Protein AF-A0A3D4T9L1-F1 (afdb_monomer)

Sequence (223 aa):
MNFTEINDNGTVEGFCLVKNLEVKKTAKGIPYLDLVLTDSSGEIGAKLWDYKEEIYGFIKQNSLLKVRGSISIFNDAPQMRVDRVRLANDSDGVRIEDYVPSAEYSGEAMYSAIVDVVNDFENAQLKTLVMTVLEQNKTAMLYWPAAFKLHHAIRGGLLYHTLSILRMAQSVAEIYPSVEKDLLFSGVILHDIAKIGEFEVSETGIASGYTVEGTLIGHLVKG

Nearest PDB structures (foldseek):
  3f2b-assembly1_A  TM=7.331E-01  e=3.692E-05  Geobacillus kaustophilus
  2k5v-assembly1_A  TM=7.409E-01  e=7.011E-05  Methanococcus maripaludis
  2pqa-assembly1_A  TM=7.547E-01  e=7.657E-04  Homo sapiens
  8c5y-assembly1_B  TM=4.857E-01  e=2.924E-05  Pyrococcus abyssi
  4day-assembly1_B  TM=6.499E-01  e=2.928E-03  Homo sapiens

Foldseek 3Di:
DPWDQDDPVQKTKDKWFFQDWDWDADPVRQTKIFTWTDFPVGIATEIEGNDDCVPAPDRDGGFIKIFIFHWDQDPNGIYTYTPDMHGDDVVVVDDLVRGWAADPDFLVVLLVVLLVLLVPDPPPVLSVVLVVLCVVCSLCLRFAALDQPDQRLTGNSNSNQLSVVLVVLVVVCVVPVPDPNSVSNSCSNCVRSCSVQQFDADPSNHGPGGDPCNVPPNSNNVD

Radius of gyration: 21.91 Å; Cα contacts (8 Å, |Δi|>4): 414; chains: 1; bounding box: 54×35×66 Å

Mean predicted aligned error: 5.24 Å

Solvent-accessible surface area (backbone atoms only — not comparable to full-atom values): 12171 Å² total; per-residue (Å²): 98,85,54,44,73,78,50,97,83,57,33,30,36,37,69,32,30,26,73,39,73,45,86,44,61,46,100,85,63,51,37,22,38,45,34,31,36,31,39,89,70,40,72,39,43,32,39,33,69,78,52,48,60,90,77,65,50,88,80,48,63,53,38,52,28,38,42,28,29,37,72,45,77,54,92,95,35,67,32,33,44,46,76,45,70,43,73,62,54,83,91,70,74,71,62,66,64,73,69,40,68,50,44,96,63,55,32,67,59,46,50,48,58,53,50,55,59,47,69,69,40,83,52,66,68,59,34,51,52,50,52,51,55,46,65,78,40,40,83,56,45,38,29,32,36,57,33,79,82,54,83,42,49,18,19,15,13,34,42,52,50,35,53,53,51,40,54,51,49,51,56,49,41,70,76,39,75,87,52,62,56,59,61,54,49,47,49,46,65,44,58,61,52,28,44,69,63,20,44,41,64,40,97,63,13,53,55,83,46,65,27,74,59,24,71,75,63,32,28,91,77,69,47

pLDDT: mean 93.05, std 5.74, range [67.56, 98.75]

Secondary structure (DSSP, 8-state):
--PEEEETTTEEEEEEEEEEEEEEE-TTS-EEEEEEEEETTEEEEEEE-S--HHHH----TT-EEEEEEEEEEETTEEEEEEEEEEE--GGG---GGGTS-B-SS-HHHHHHHHHHHHHT-S-HHHHHHHHHHHHHHHHHHTT--S-SSSTT-SBTHHHHHHHHHHHHHHHHHHH-TTS-HHHHHHHHHHTTGGGTTTEEE-TTS-EEEE-HHHHHT-HHHH-

Structure (mmCIF, N/CA/C/O backbone):
data_AF-A0A3D4T9L1-F1
#
_entry.id   AF-A0A3D4T9L1-F1
#
loop_
_atom_site.group_PDB
_atom_site.id
_atom_site.type_symbol
_atom_site.label_atom_id
_atom_site.label_alt_id
_atom_site.label_comp_id
_atom_site.label_asym_id
_atom_site.label_entity_id
_atom_site.label_seq_id
_atom_site.pdbx_PDB_ins_code
_atom_site.Cartn_x
_atom_site.Cartn_y
_atom_site.Cartn_z
_atom_site.occupancy
_atom_site.B_iso_or_equiv
_atom_site.auth_seq_id
_atom_site.auth_comp_id
_atom_site.auth_asym_id
_atom_site.auth_atom_id
_atom_site.pdbx_PDB_model_num
ATOM 1 N N . MET A 1 1 ? -15.851 -10.810 13.423 1.00 88.00 1 MET A N 1
ATOM 2 C CA . MET A 1 1 ? -14.490 -10.373 13.784 1.00 88.00 1 MET A CA 1
ATOM 3 C C . MET A 1 1 ? -13.734 -11.553 14.353 1.00 88.00 1 MET A C 1
ATOM 5 O O . MET A 1 1 ? -14.262 -12.220 15.240 1.00 88.00 1 MET A O 1
ATOM 9 N N . ASN A 1 2 ? -12.517 -11.784 13.878 1.00 88.06 2 ASN A N 1
ATOM 10 C CA . ASN A 1 2 ? -11.593 -12.827 14.317 1.00 88.06 2 ASN A CA 1
ATOM 11 C C . ASN A 1 2 ? -10.779 -12.354 15.535 1.00 88.06 2 ASN A C 1
ATOM 13 O O . ASN A 1 2 ? -9.550 -12.365 15.524 1.00 88.06 2 ASN A O 1
ATOM 17 N N . PHE A 1 3 ? -11.463 -11.875 16.576 1.00 92.56 3 PHE A N 1
ATOM 18 C CA . PHE A 1 3 ? -10.812 -11.508 17.833 1.00 92.56 3 PHE A CA 1
ATOM 19 C C . PHE A 1 3 ? -10.722 -12.720 18.759 1.00 92.56 3 PHE A C 1
ATOM 21 O O . PHE A 1 3 ? -11.649 -13.524 18.838 1.00 92.56 3 PHE A O 1
ATOM 28 N N . THR A 1 4 ? -9.614 -12.823 19.483 1.00 93.19 4 THR A N 1
ATOM 29 C CA . THR A 1 4 ? -9.339 -13.915 20.415 1.00 93.19 4 THR A CA 1
ATOM 30 C C . THR A 1 4 ? -9.679 -13.475 21.829 1.00 93.19 4 THR A C 1
ATOM 32 O O . THR A 1 4 ? -9.275 -12.395 22.257 1.00 93.19 4 THR A O 1
ATOM 35 N N . GLU A 1 5 ? -10.397 -14.306 22.575 1.00 93.25 5 GLU A N 1
ATOM 36 C CA . GLU A 1 5 ? -10.634 -14.080 23.999 1.00 93.25 5 GLU A CA 1
ATOM 37 C C . GLU A 1 5 ? -9.330 -14.263 24.792 1.00 93.25 5 GLU A C 1
ATOM 39 O O . GLU A 1 5 ? -8.607 -15.241 24.605 1.00 93.25 5 GLU A O 1
ATOM 44 N N . ILE A 1 6 ? -8.998 -13.293 25.647 1.00 93.31 6 ILE A N 1
ATOM 45 C CA . ILE A 1 6 ? -7.720 -13.259 26.383 1.00 93.31 6 ILE A CA 1
ATOM 46 C C . ILE A 1 6 ? -7.881 -13.430 27.897 1.00 93.31 6 ILE A C 1
ATOM 48 O O . ILE A 1 6 ? -6.881 -13.477 28.616 1.00 93.31 6 ILE A O 1
ATOM 52 N N . ASN A 1 7 ? -9.115 -13.464 28.399 1.00 88.12 7 ASN A N 1
ATOM 53 C CA . ASN A 1 7 ? -9.434 -13.744 29.796 1.00 88.12 7 ASN A CA 1
ATOM 54 C C . ASN A 1 7 ? -10.893 -14.192 29.947 1.00 88.12 7 ASN A C 1
ATOM 56 O O . ASN A 1 7 ? -11.719 -13.899 29.091 1.00 88.12 7 ASN A O 1
ATOM 60 N N . ASP A 1 8 ? -11.212 -14.794 31.093 1.00 83.25 8 ASP A N 1
ATOM 61 C CA . ASP A 1 8 ? -12.551 -15.312 31.421 1.00 83.25 8 ASP A CA 1
ATOM 62 C C . ASP A 1 8 ? -13.622 -14.215 31.610 1.00 83.25 8 ASP A C 1
ATOM 64 O O . ASP A 1 8 ? -14.793 -14.509 31.847 1.00 83.25 8 ASP A O 1
ATOM 68 N N . ASN A 1 9 ? -13.238 -12.935 31.524 1.00 82.50 9 ASN A N 1
ATOM 69 C CA . ASN A 1 9 ? -14.149 -11.799 31.668 1.00 82.50 9 ASN A CA 1
ATOM 70 C C . ASN A 1 9 ? -14.750 -11.359 30.319 1.00 82.50 9 ASN A C 1
ATOM 72 O O . ASN A 1 9 ? -15.333 -10.274 30.246 1.00 82.50 9 ASN A O 1
ATOM 76 N N . GLY A 1 10 ? -14.569 -12.132 29.241 1.00 84.38 10 GLY A N 1
ATOM 77 C CA . GLY A 1 10 ? -15.064 -11.784 27.906 1.00 84.38 10 GLY A CA 1
ATOM 78 C C . GLY A 1 10 ? -14.272 -10.668 27.220 1.00 84.38 10 GLY A C 1
ATOM 79 O O . GLY A 1 10 ? -14.788 -10.012 26.310 1.00 84.38 10 GLY A O 1
ATOM 80 N N . THR A 1 11 ? -13.034 -10.400 27.661 1.00 94.25 11 THR A N 1
ATOM 81 C CA . THR A 1 11 ? -12.159 -9.450 26.957 1.00 94.25 11 THR A CA 1
ATOM 82 C C . THR A 1 11 ? -11.568 -10.131 25.735 1.00 94.25 11 THR A C 1
ATOM 84 O O . THR A 1 11 ? -10.952 -11.190 25.847 1.00 94.25 11 THR A O 1
ATOM 87 N N . VAL A 1 12 ? -11.674 -9.475 24.588 1.00 96.38 12 VAL A N 1
ATOM 88 C CA . VAL A 1 12 ? -11.115 -9.936 23.322 1.00 96.38 12 VAL A CA 1
ATOM 89 C C . VAL A 1 12 ? -9.986 -9.023 22.850 1.00 96.38 12 VAL A C 1
ATOM 91 O O . VAL A 1 12 ? -9.958 -7.826 23.152 1.00 96.38 12 VAL A O 1
ATOM 94 N N . GLU A 1 13 ? -9.047 -9.588 22.101 1.00 96.44 13 GLU A N 1
ATOM 95 C CA . GLU A 1 13 ? -7.956 -8.884 21.433 1.00 96.44 13 GLU A CA 1
ATOM 96 C C . GLU A 1 13 ? -7.807 -9.378 19.993 1.00 96.44 13 GLU A C 1
ATOM 98 O O . GLU A 1 13 ? -7.946 -10.566 19.711 1.00 96.44 13 GLU A O 1
ATOM 103 N N . GLY A 1 14 ? -7.481 -8.475 19.074 1.00 95.12 14 GLY A N 1
ATOM 104 C CA . GLY A 1 14 ? -7.118 -8.856 17.716 1.00 95.12 14 GLY A CA 1
ATOM 105 C C . GLY A 1 14 ? -6.753 -7.667 16.844 1.00 95.12 14 GLY A C 1
ATOM 106 O O . GLY A 1 14 ? -6.588 -6.543 17.331 1.00 95.12 14 GLY A O 1
ATOM 107 N N . PHE A 1 15 ? -6.607 -7.936 15.551 1.00 95.94 15 PHE A N 1
ATOM 108 C CA . PHE A 1 15 ? -6.231 -6.947 14.551 1.00 95.94 15 PHE A CA 1
ATOM 109 C C . PHE A 1 15 ? -7.394 -6.655 13.614 1.00 95.94 15 PHE A C 1
ATOM 111 O O . PHE A 1 15 ? -8.199 -7.533 13.315 1.00 95.94 15 PHE A O 1
ATOM 118 N N . CYS A 1 16 ? -7.500 -5.406 13.177 1.00 95.00 16 CYS A N 1
ATOM 119 C CA . CYS A 1 16 ? -8.569 -4.960 12.290 1.00 95.00 16 CYS A CA 1
ATOM 120 C C . CYS A 1 16 ? -8.190 -3.660 11.583 1.00 95.00 16 CYS A C 1
ATOM 122 O O . CYS A 1 16 ? -7.361 -2.889 12.071 1.00 95.00 16 CYS A O 1
ATOM 124 N N . LEU A 1 17 ? -8.831 -3.394 10.450 1.00 95.00 17 LEU A N 1
ATOM 125 C CA . LEU A 1 17 ? -8.752 -2.113 9.761 1.00 95.00 17 LEU A CA 1
ATOM 126 C C . LEU A 1 17 ? -9.843 -1.163 10.233 1.00 95.00 17 LEU A C 1
ATOM 128 O O . LEU A 1 17 ? -10.974 -1.567 10.504 1.00 95.00 17 LEU A O 1
ATOM 132 N N . VAL A 1 18 ? -9.523 0.126 10.234 1.00 94.56 18 VAL A N 1
ATOM 133 C CA . VAL A 1 18 ? -10.513 1.192 10.400 1.00 94.56 18 VAL A CA 1
ATOM 134 C C . VAL A 1 18 ? -11.228 1.430 9.074 1.00 94.56 18 VAL A C 1
ATOM 136 O O . VAL A 1 18 ? -10.690 2.084 8.183 1.00 94.56 18 VAL A O 1
ATOM 139 N N . LYS A 1 19 ? -12.463 0.949 8.941 1.00 91.75 19 LYS A N 1
ATOM 140 C CA . LYS A 1 19 ? -13.296 1.222 7.762 1.00 91.75 19 LYS A CA 1
ATOM 141 C C . LYS A 1 19 ? -13.868 2.636 7.785 1.00 91.75 19 LYS A C 1
ATOM 143 O O . LYS A 1 19 ? -13.889 3.309 6.757 1.00 91.75 19 LYS A O 1
ATOM 148 N N . ASN A 1 20 ? -14.340 3.075 8.950 1.00 92.88 20 ASN A N 1
ATOM 149 C CA . ASN A 1 20 ? -14.857 4.423 9.166 1.00 92.88 20 ASN A CA 1
ATOM 150 C C . ASN A 1 20 ? -14.458 4.932 10.555 1.00 92.88 20 ASN A C 1
ATOM 152 O O . ASN A 1 20 ? -14.332 4.138 11.491 1.00 92.88 20 ASN A O 1
ATOM 156 N N . LEU A 1 21 ? -14.279 6.245 10.676 1.00 92.94 21 LEU A N 1
ATOM 157 C CA . LEU A 1 21 ? -13.892 6.914 11.912 1.00 92.94 21 LEU A CA 1
ATOM 158 C C . LEU A 1 21 ? -14.552 8.286 11.997 1.00 92.94 21 LEU A C 1
ATOM 160 O O . LEU A 1 21 ? -14.466 9.083 11.066 1.00 92.94 21 LEU A O 1
ATOM 164 N N . GLU A 1 22 ? -15.151 8.583 13.146 1.00 93.88 22 GLU A N 1
ATOM 165 C CA . GLU A 1 22 ? -15.723 9.892 13.446 1.00 93.88 22 GLU A CA 1
ATOM 166 C C . GLU A 1 22 ? -15.446 10.274 14.907 1.00 93.88 22 GLU A C 1
ATOM 168 O O . GLU A 1 22 ? -15.693 9.495 15.830 1.00 93.88 22 GLU A O 1
ATOM 173 N N . VAL A 1 23 ? -14.948 11.492 15.139 1.00 92.44 23 VAL A N 1
ATOM 174 C CA . VAL A 1 23 ? -14.806 12.038 16.496 1.00 92.44 23 VAL A CA 1
ATOM 175 C C . VAL A 1 23 ? -16.145 12.639 16.914 1.00 92.44 23 VAL A C 1
ATOM 177 O O . VAL A 1 23 ? -16.575 13.662 16.381 1.00 92.44 23 VAL A O 1
ATOM 180 N N . LYS A 1 24 ? -16.800 12.030 17.904 1.00 94.50 24 LYS A N 1
ATOM 181 C CA . LYS A 1 24 ? -18.075 12.501 18.463 1.00 94.50 24 LYS A CA 1
ATOM 182 C C . LYS A 1 24 ? -17.895 13.012 19.881 1.00 94.50 24 LYS A C 1
ATOM 184 O O . LYS A 1 24 ? -16.882 12.766 20.525 1.00 94.50 24 LYS A O 1
ATOM 189 N N . LYS A 1 25 ? -18.897 13.730 20.387 1.00 94.62 25 LYS A N 1
ATOM 190 C CA . LYS A 1 25 ? -18.947 14.193 21.779 1.00 94.62 25 LYS A CA 1
ATOM 191 C C . LYS A 1 25 ? -20.126 13.559 22.500 1.00 94.62 25 LYS A C 1
ATOM 193 O O . LYS A 1 25 ? -21.209 13.409 21.939 1.00 94.62 25 LYS A O 1
ATOM 198 N N . THR A 1 26 ? -19.913 13.183 23.755 1.00 93.12 26 THR A N 1
ATOM 199 C CA . THR A 1 26 ? -21.000 12.805 24.667 1.00 93.12 26 THR A CA 1
ATOM 200 C C . THR A 1 26 ? -21.890 14.013 24.972 1.00 93.12 26 THR A C 1
ATOM 202 O O . THR A 1 26 ? -21.505 15.157 24.731 1.00 93.12 26 THR A O 1
ATOM 205 N N . ALA A 1 27 ? -23.041 13.786 25.610 1.00 92.44 27 ALA A N 1
ATOM 206 C CA . ALA A 1 27 ? -23.888 14.867 26.125 1.00 92.44 27 ALA A CA 1
ATOM 207 C C . ALA A 1 27 ? -23.149 15.821 27.093 1.00 92.44 27 ALA A C 1
ATOM 209 O O . ALA A 1 27 ? -23.534 16.976 27.233 1.00 92.44 27 ALA A O 1
ATOM 210 N N . LYS A 1 28 ? -22.066 15.356 27.737 1.00 92.50 28 LYS A N 1
ATOM 211 C CA . LYS A 1 28 ? -21.199 16.156 28.620 1.00 92.50 28 LYS A CA 1
ATOM 212 C C . LYS A 1 28 ? -20.050 16.856 27.878 1.00 92.50 28 LYS A C 1
ATOM 214 O O . LYS A 1 28 ? -19.165 17.415 28.515 1.00 92.50 28 LYS A O 1
ATOM 219 N N . GLY A 1 29 ? -20.018 16.787 26.547 1.00 91.94 29 GLY A N 1
ATOM 220 C CA . GLY A 1 29 ? -18.979 17.393 25.712 1.00 91.94 29 GLY A CA 1
ATOM 221 C C . GLY A 1 29 ? -17.668 16.603 25.623 1.00 91.94 29 GLY A C 1
ATOM 222 O O . GLY A 1 29 ? -16.762 17.042 24.920 1.00 91.94 29 GLY A O 1
ATOM 223 N N . ILE A 1 30 ? -17.562 15.446 26.286 1.00 92.81 30 ILE A N 1
ATOM 224 C CA . ILE A 1 30 ? -16.346 14.617 26.287 1.00 92.81 30 ILE A CA 1
ATOM 225 C C . ILE A 1 30 ? -16.205 13.904 24.932 1.00 92.81 30 ILE A C 1
ATOM 227 O O . ILE A 1 30 ? -17.161 13.221 24.541 1.00 92.81 30 ILE A O 1
ATOM 231 N N . PRO A 1 31 ? -15.067 14.040 24.223 1.00 92.81 31 PRO A N 1
ATOM 232 C CA . PRO A 1 31 ? -14.829 13.357 22.956 1.00 92.81 31 PRO A CA 1
ATOM 233 C C . PRO A 1 31 ? -14.733 11.829 23.084 1.00 92.81 31 PRO A C 1
ATOM 235 O O . PRO A 1 31 ? -14.200 11.302 24.060 1.00 92.81 31 PRO A O 1
ATOM 238 N N . TYR A 1 32 ? -15.210 11.115 22.068 1.00 93.94 32 TYR A N 1
ATOM 239 C CA . TYR A 1 32 ? -15.018 9.678 21.879 1.00 93.94 32 TYR A CA 1
ATOM 240 C C . TYR A 1 32 ? -14.863 9.371 20.383 1.00 93.94 32 TYR A C 1
ATOM 242 O O . TYR A 1 32 ? -15.408 10.098 19.548 1.00 93.94 32 TYR A O 1
ATOM 250 N N . LEU A 1 33 ? -14.138 8.304 20.039 1.00 93.62 33 LEU A N 1
ATOM 251 C CA . LEU A 1 33 ? -14.109 7.811 18.660 1.00 93.62 33 LEU A CA 1
ATOM 252 C C . LEU A 1 33 ? -15.257 6.839 18.429 1.00 93.62 33 LEU A C 1
ATOM 254 O O . LEU A 1 33 ? -15.417 5.853 19.156 1.00 93.62 33 LEU A O 1
ATOM 258 N N . ASP A 1 34 ? -16.024 7.129 17.389 1.00 95.12 34 ASP A N 1
ATOM 259 C CA . ASP A 1 34 ? -16.969 6.218 16.770 1.00 95.12 34 ASP A CA 1
ATOM 260 C C . ASP A 1 34 ? -16.292 5.545 15.577 1.00 95.12 34 ASP A C 1
ATOM 262 O O . ASP A 1 34 ? -15.862 6.221 14.642 1.00 95.12 34 ASP A O 1
ATOM 266 N N . LEU A 1 35 ? -16.146 4.227 15.636 1.00 95.75 35 LEU A N 1
ATOM 267 C CA . LEU A 1 35 ? -15.358 3.448 14.689 1.00 95.75 35 LEU A CA 1
ATOM 268 C C . LEU A 1 35 ? -16.223 2.368 14.046 1.00 95.75 35 LEU A C 1
ATOM 270 O O . LEU A 1 35 ? -17.074 1.758 14.695 1.00 95.75 35 LEU A O 1
ATOM 274 N N . VAL A 1 36 ? -15.935 2.069 12.785 1.00 96.19 36 VAL A N 1
ATOM 275 C CA . VAL A 1 36 ? -16.312 0.797 12.164 1.00 96.19 36 VAL A CA 1
ATOM 276 C C . VAL A 1 36 ? -15.021 0.054 11.877 1.00 96.19 36 VAL A C 1
ATOM 278 O O . VAL A 1 36 ? -14.186 0.535 11.109 1.00 96.19 36 VAL A O 1
ATOM 281 N N . LEU A 1 37 ? -14.849 -1.091 12.529 1.00 95.62 37 LEU A N 1
ATOM 282 C CA . LEU A 1 37 ? -13.683 -1.953 12.382 1.00 95.62 37 LEU A CA 1
ATOM 283 C C . LEU A 1 37 ? -14.025 -3.109 11.447 1.00 95.62 37 LEU A C 1
ATOM 285 O O . LEU A 1 37 ? -15.155 -3.597 11.471 1.00 95.62 37 LEU A O 1
ATOM 289 N N . THR A 1 38 ? -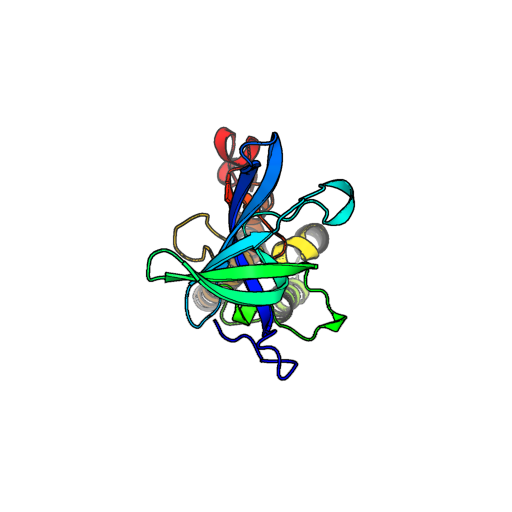13.062 -3.551 10.644 1.00 93.94 38 THR A N 1
ATOM 290 C CA . THR A 1 38 ? -13.264 -4.647 9.691 1.00 93.94 38 THR A CA 1
ATOM 291 C C . THR A 1 38 ? -12.074 -5.596 9.622 1.00 93.94 38 THR A C 1
ATOM 293 O O . THR A 1 38 ? -10.926 -5.195 9.824 1.00 93.94 38 THR A O 1
ATOM 296 N N . ASP A 1 39 ? -12.369 -6.864 9.362 1.00 90.62 39 ASP A N 1
ATOM 297 C CA . ASP A 1 39 ? -11.415 -7.910 9.006 1.00 90.62 39 ASP A CA 1
ATOM 298 C C . ASP A 1 39 ? -12.054 -8.862 7.976 1.00 90.62 39 ASP A C 1
ATOM 300 O O . ASP A 1 39 ? -13.164 -8.628 7.491 1.00 90.62 39 ASP A O 1
ATOM 304 N N . SER A 1 40 ? -11.376 -9.963 7.652 1.00 85.81 40 SER A N 1
ATOM 305 C CA . SER A 1 40 ? -11.858 -10.962 6.689 1.00 85.81 40 SER A CA 1
ATOM 306 C C . SER A 1 40 ? -13.183 -11.647 7.065 1.00 85.81 40 SER A C 1
ATOM 308 O O . SER A 1 40 ? -13.817 -12.255 6.205 1.00 85.81 40 SER A O 1
ATOM 310 N N . SER A 1 41 ? -13.627 -11.556 8.323 1.00 88.06 41 SER A N 1
ATOM 311 C CA . SER A 1 41 ? -14.884 -12.142 8.810 1.00 88.06 41 SER A CA 1
ATOM 312 C C . SER A 1 41 ? -16.061 -11.159 8.831 1.00 88.06 41 SER A C 1
ATOM 314 O O . SER A 1 41 ? -17.192 -11.580 9.081 1.00 88.06 41 SER A O 1
ATOM 316 N N . GLY A 1 42 ? -15.822 -9.864 8.598 1.00 90.38 42 GLY A N 1
ATOM 317 C CA . GLY A 1 42 ? -16.874 -8.855 8.499 1.00 90.38 42 GLY A CA 1
ATOM 318 C C . GLY A 1 42 ? -16.539 -7.539 9.195 1.00 90.38 42 GLY A C 1
ATOM 319 O O . GLY A 1 42 ? -15.400 -7.075 9.194 1.00 90.38 42 GLY A O 1
ATOM 320 N N . GLU A 1 43 ? -17.570 -6.909 9.756 1.00 94.88 43 GLU A N 1
ATOM 321 C CA . GLU A 1 43 ? -17.506 -5.568 10.339 1.00 94.88 43 GLU A CA 1
ATOM 322 C C . GLU A 1 43 ? -18.118 -5.536 11.738 1.00 94.88 43 GLU A C 1
ATOM 324 O O . GLU A 1 43 ? -19.064 -6.269 12.037 1.00 94.88 43 GLU A O 1
ATOM 329 N N . ILE A 1 44 ? -17.601 -4.653 12.591 1.00 95.50 44 ILE A N 1
ATOM 330 C CA . ILE A 1 44 ? -18.167 -4.371 13.909 1.00 95.50 44 ILE A CA 1
ATOM 331 C C . ILE A 1 44 ? -18.116 -2.871 14.205 1.00 95.50 44 ILE A C 1
ATOM 333 O O . ILE A 1 44 ? -17.121 -2.195 13.931 1.00 95.50 44 ILE A O 1
ATOM 337 N N . GLY A 1 45 ? -19.189 -2.341 14.792 1.00 96.44 45 GLY A N 1
ATOM 338 C CA . GLY A 1 45 ? -19.165 -0.999 15.367 1.00 96.44 45 GLY A CA 1
ATOM 339 C C . GLY A 1 45 ? -18.326 -0.993 16.643 1.00 96.44 45 GLY A C 1
ATOM 340 O O . GLY A 1 45 ? -18.439 -1.905 17.461 1.00 96.44 45 GLY A O 1
ATOM 341 N N . ALA A 1 46 ? -17.502 0.027 16.848 1.00 96.62 46 ALA A N 1
ATOM 342 C CA . ALA A 1 46 ? -16.651 0.130 18.023 1.00 96.62 46 ALA A CA 1
ATOM 343 C C . ALA A 1 46 ? -16.626 1.550 18.597 1.00 96.62 46 ALA A C 1
ATOM 345 O O . ALA A 1 46 ? -16.732 2.539 17.872 1.00 96.62 46 ALA A O 1
ATOM 346 N N . LYS A 1 47 ? -16.497 1.655 19.921 1.00 95.88 47 LYS A N 1
ATOM 347 C CA . LYS A 1 47 ? -16.453 2.930 20.647 1.00 95.88 47 LYS A CA 1
ATOM 348 C C . LYS A 1 47 ? -15.205 2.989 21.519 1.00 95.88 47 LYS A C 1
ATOM 350 O O . LYS A 1 47 ? -15.049 2.154 22.413 1.00 95.88 47 LYS A O 1
ATOM 355 N N . LEU A 1 48 ? -14.361 3.997 21.302 1.00 94.88 48 LEU A N 1
ATOM 356 C CA . LEU A 1 48 ? -13.271 4.356 22.214 1.00 94.88 48 LEU A CA 1
ATOM 357 C C . LEU A 1 48 ? -13.668 5.623 22.971 1.00 94.88 48 LEU A C 1
ATOM 359 O O . LEU A 1 48 ? -13.669 6.722 22.414 1.00 94.88 48 LEU A O 1
ATOM 363 N N . TRP A 1 49 ? -14.038 5.450 24.234 1.00 94.06 49 TRP A N 1
ATOM 364 C CA . TRP A 1 49 ? -14.451 6.544 25.110 1.00 94.06 49 TRP A CA 1
ATOM 365 C C . TRP A 1 49 ? -13.257 7.358 25.604 1.00 94.06 49 TRP A C 1
ATOM 367 O O . TRP A 1 49 ? -12.125 6.880 25.591 1.00 94.06 49 TRP A O 1
ATOM 377 N N . ASP A 1 50 ? -13.532 8.586 26.051 1.00 90.56 50 ASP A N 1
ATOM 378 C CA . ASP A 1 50 ? -12.531 9.502 26.610 1.00 90.56 50 ASP A CA 1
ATOM 379 C C . ASP A 1 50 ? -11.321 9.693 25.675 1.00 90.56 50 ASP A C 1
ATOM 381 O O . ASP A 1 50 ? -10.163 9.715 26.107 1.00 90.56 50 ASP A O 1
ATOM 385 N N . TYR A 1 51 ? -11.596 9.805 24.370 1.00 88.56 51 TYR A N 1
ATOM 386 C CA . TYR A 1 51 ? -10.568 9.921 23.342 1.00 88.56 51 TYR A CA 1
ATOM 387 C C . TYR A 1 51 ? -9.768 11.212 23.524 1.00 88.56 51 TYR A C 1
ATOM 389 O O . TYR A 1 51 ? -10.323 12.310 23.608 1.00 88.56 51 TYR A O 1
ATOM 397 N N . LYS A 1 52 ? -8.444 11.057 23.549 1.00 85.38 52 LYS A N 1
ATOM 398 C CA . LYS A 1 52 ? -7.468 12.142 23.608 1.00 85.38 52 LYS A CA 1
ATOM 399 C C . LYS A 1 52 ? -6.467 11.948 22.480 1.00 85.38 52 LYS A C 1
ATOM 401 O O . LYS A 1 52 ? -5.749 10.948 22.459 1.00 85.38 52 LYS A O 1
ATOM 406 N N . GLU A 1 53 ? -6.423 12.910 21.570 1.00 78.69 53 GLU A N 1
ATOM 407 C CA . GLU A 1 53 ? -5.573 12.880 20.376 1.00 78.69 53 GLU A CA 1
ATOM 408 C C . GLU A 1 53 ? -4.085 12.715 20.729 1.00 78.69 53 GLU A C 1
ATOM 410 O O . GLU A 1 53 ? -3.382 11.913 20.122 1.00 78.69 53 GLU A O 1
ATOM 415 N N . GLU A 1 54 ? -3.643 13.363 21.810 1.00 78.69 54 GLU A N 1
ATOM 416 C CA . GLU A 1 54 ? -2.279 13.277 22.353 1.00 78.69 54 GLU A CA 1
ATOM 417 C C . GLU A 1 54 ? -1.864 11.859 22.790 1.00 78.69 54 GLU A C 1
ATOM 419 O O . GLU A 1 54 ? -0.677 11.546 22.814 1.00 78.69 54 GLU A O 1
ATOM 424 N N . ILE A 1 55 ? -2.824 11.002 23.165 1.00 74.62 55 ILE A N 1
ATOM 425 C CA . ILE A 1 55 ? -2.557 9.669 23.738 1.00 74.62 55 ILE A CA 1
ATOM 426 C C . ILE A 1 55 ? -2.594 8.584 22.667 1.00 74.62 55 ILE A C 1
ATOM 428 O O . ILE A 1 55 ? -1.760 7.682 22.659 1.00 74.62 55 ILE A O 1
ATOM 432 N N . TYR A 1 56 ? -3.588 8.643 21.786 1.00 69.81 56 TYR A N 1
ATOM 433 C CA . TYR A 1 56 ? -3.847 7.581 20.812 1.00 69.81 56 TYR A CA 1
ATOM 434 C C . TYR A 1 56 ? -3.247 7.878 19.435 1.00 69.81 56 TYR A C 1
ATOM 436 O O . TYR A 1 56 ? -3.320 7.034 18.540 1.00 69.81 56 TYR A O 1
ATOM 444 N N . GLY A 1 57 ? -2.646 9.060 19.269 1.00 67.56 57 GLY A N 1
ATOM 445 C CA . GLY A 1 57 ? -2.173 9.547 17.985 1.00 67.56 57 GLY A CA 1
ATOM 446 C C . GLY A 1 57 ? -3.316 9.754 16.988 1.00 67.56 57 GLY A C 1
ATOM 447 O O . GLY A 1 57 ? -4.509 9.677 17.310 1.00 67.56 57 GLY A O 1
ATOM 448 N N . PHE A 1 58 ? -2.931 10.006 15.740 1.00 69.62 58 PHE A N 1
ATOM 449 C CA . PHE A 1 58 ? -3.864 10.204 14.637 1.00 69.62 58 PHE A CA 1
ATOM 450 C C . PHE A 1 58 ? -4.238 8.839 14.034 1.00 69.62 58 PHE A C 1
ATOM 452 O O . PHE A 1 58 ? -3.704 8.433 13.004 1.00 69.62 58 PHE A O 1
ATOM 459 N N . ILE A 1 59 ? -5.130 8.095 14.700 1.00 85.12 59 ILE A N 1
ATOM 460 C CA . ILE A 1 59 ? -5.804 6.946 14.074 1.00 85.12 59 ILE A CA 1
ATOM 461 C C . ILE A 1 59 ? -6.596 7.488 12.882 1.00 85.12 59 ILE A C 1
ATOM 463 O O . ILE A 1 59 ? -7.382 8.424 13.035 1.00 85.12 59 ILE A O 1
ATOM 467 N N . LYS A 1 60 ? -6.385 6.917 11.697 1.00 88.50 60 LYS A N 1
ATOM 468 C CA . LYS A 1 60 ? -7.049 7.341 10.462 1.00 88.50 60 LYS A CA 1
ATOM 469 C C . LYS A 1 60 ? -7.867 6.201 9.883 1.00 88.50 60 LYS A C 1
ATOM 471 O O . LYS A 1 60 ? -7.726 5.037 10.259 1.00 88.50 60 LYS A O 1
ATOM 476 N N . GLN A 1 61 ? -8.725 6.549 8.933 1.00 90.81 61 GLN A N 1
ATOM 477 C CA . GLN A 1 61 ? -9.321 5.558 8.053 1.00 90.81 61 GLN A CA 1
ATOM 478 C C . GLN A 1 61 ? -8.214 4.735 7.372 1.00 90.81 61 GLN A C 1
ATOM 480 O O . GLN A 1 61 ? -7.147 5.260 7.053 1.00 90.81 61 GLN A O 1
ATOM 485 N N . ASN A 1 62 ? -8.473 3.444 7.174 1.00 91.69 62 ASN A N 1
ATOM 486 C CA . ASN A 1 62 ? -7.557 2.448 6.619 1.00 91.69 62 ASN A CA 1
ATOM 487 C C . ASN A 1 62 ? -6.317 2.138 7.474 1.00 91.69 62 ASN A C 1
ATOM 489 O O . ASN A 1 62 ? -5.445 1.402 7.016 1.00 91.69 62 ASN A O 1
ATOM 493 N N . SER A 1 63 ? -6.220 2.639 8.711 1.00 91.81 63 SER A N 1
ATOM 494 C CA . SER A 1 63 ? -5.180 2.209 9.652 1.00 91.81 63 SER A CA 1
ATOM 495 C C . SER A 1 63 ? -5.410 0.762 10.099 1.00 91.81 63 SER A C 1
ATOM 497 O O . SER A 1 63 ? -6.528 0.405 10.474 1.00 91.81 63 SER A O 1
ATOM 499 N N . LEU A 1 64 ? -4.347 -0.049 10.110 1.00 93.81 64 LEU A N 1
ATOM 500 C CA . LEU A 1 64 ? -4.351 -1.375 10.731 1.00 93.81 64 LEU A CA 1
ATOM 501 C C . LEU A 1 64 ? -4.079 -1.224 12.230 1.00 93.81 64 LEU A C 1
ATOM 503 O O . LEU A 1 64 ? -3.042 -0.700 12.644 1.00 93.81 64 LEU A O 1
ATOM 507 N N . LEU A 1 65 ? -5.025 -1.670 13.046 1.00 94.12 65 LEU A N 1
ATOM 508 C CA . LEU A 1 65 ? -5.003 -1.510 14.491 1.00 94.12 65 LEU A CA 1
ATOM 509 C C . LEU A 1 65 ? -4.920 -2.852 15.191 1.00 94.12 65 LEU A C 1
ATOM 511 O O . LEU A 1 65 ? -5.575 -3.811 14.789 1.00 94.12 65 LEU A O 1
ATOM 515 N N . LYS A 1 66 ? -4.208 -2.860 16.316 1.00 95.25 66 LYS A N 1
ATOM 516 C CA . LYS A 1 66 ? -4.389 -3.845 17.375 1.00 95.25 66 LYS A CA 1
ATOM 517 C C . LYS A 1 66 ? -5.365 -3.277 18.399 1.00 95.25 66 LYS A C 1
ATOM 519 O O . LYS A 1 66 ? -5.093 -2.229 18.995 1.00 95.25 66 LYS A O 1
ATOM 524 N N . VAL A 1 67 ? -6.484 -3.961 18.611 1.00 95.56 67 VAL A N 1
ATOM 525 C CA . VAL A 1 67 ? -7.549 -3.541 19.531 1.00 95.56 67 VAL A CA 1
ATOM 526 C C . VAL A 1 67 ? -7.739 -4.564 20.639 1.00 95.56 67 VAL A C 1
ATOM 528 O O . VAL A 1 67 ? -7.627 -5.767 20.419 1.00 95.56 67 VAL A O 1
ATOM 531 N N . ARG A 1 68 ? -8.052 -4.074 21.837 1.00 96.31 68 ARG A N 1
ATOM 532 C CA . ARG A 1 68 ? -8.461 -4.882 22.985 1.00 96.31 68 ARG A CA 1
ATOM 533 C C . ARG A 1 68 ? -9.672 -4.245 23.643 1.00 96.31 68 ARG A C 1
ATOM 535 O O . ARG A 1 68 ? -9.702 -3.025 23.828 1.00 96.31 68 ARG A O 1
ATOM 542 N N . GLY A 1 69 ? -10.642 -5.063 24.021 1.00 96.25 69 GLY A N 1
ATOM 543 C CA . GLY A 1 69 ? -11.850 -4.571 24.662 1.00 96.25 69 GLY A CA 1
ATOM 544 C C . GLY A 1 69 ? -12.888 -5.650 24.902 1.00 96.25 69 GLY A C 1
ATOM 545 O O . GLY A 1 69 ? -12.579 -6.837 24.866 1.00 96.25 69 GLY A O 1
ATOM 546 N N . SER A 1 70 ? -14.127 -5.233 25.121 1.00 95.50 70 SER A N 1
ATOM 547 C CA . SER A 1 70 ? -15.271 -6.124 25.343 1.00 95.50 70 SER A CA 1
ATOM 548 C C . SER A 1 70 ? -16.305 -5.953 24.236 1.00 95.50 70 SER A C 1
ATOM 550 O O . SER A 1 70 ? -16.502 -4.848 23.729 1.00 95.50 70 SER A O 1
ATOM 552 N N . ILE A 1 71 ? -16.967 -7.044 23.850 1.00 94.44 71 ILE A N 1
ATOM 553 C CA . ILE A 1 71 ? -18.077 -7.015 22.891 1.00 94.44 71 ILE A CA 1
ATOM 554 C C . ILE A 1 71 ? -19.385 -7.188 23.656 1.00 94.44 71 ILE A C 1
ATOM 556 O O . ILE A 1 71 ? -19.532 -8.111 24.453 1.00 94.44 71 ILE A O 1
ATOM 560 N N . SER A 1 72 ? -20.348 -6.315 23.386 1.00 92.38 72 SER A N 1
ATOM 561 C CA . SER A 1 72 ? -21.712 -6.416 23.900 1.00 92.38 72 SER A CA 1
ATOM 562 C C . SER A 1 72 ? -22.728 -6.205 22.780 1.00 92.38 72 SER A C 1
ATOM 564 O O . SER A 1 72 ? -22.395 -5.704 21.707 1.00 92.38 72 SER A O 1
ATOM 566 N N . ILE A 1 73 ? -23.977 -6.614 23.004 1.00 91.31 73 ILE A N 1
ATOM 567 C CA . ILE A 1 73 ? -25.073 -6.324 22.076 1.00 91.31 73 ILE A CA 1
ATOM 568 C C . ILE A 1 73 ? -25.651 -4.949 22.415 1.00 91.31 73 ILE A C 1
ATOM 570 O O . ILE A 1 73 ? -26.048 -4.696 23.553 1.00 91.31 73 ILE A O 1
ATOM 574 N N . PHE A 1 74 ? -25.716 -4.070 21.421 1.00 85.44 74 PHE A N 1
ATOM 575 C CA . PHE A 1 74 ? -26.316 -2.745 21.516 1.00 85.44 74 PHE A CA 1
ATOM 576 C C . PHE A 1 74 ? -27.211 -2.509 20.296 1.00 85.44 74 PHE A C 1
ATOM 578 O O . PHE A 1 74 ? -26.740 -2.610 19.166 1.00 85.44 74 PHE A O 1
ATOM 585 N N . ASN A 1 75 ? -28.492 -2.187 20.512 1.00 85.38 75 ASN A N 1
ATOM 586 C CA . ASN A 1 75 ? -29.506 -2.081 19.449 1.00 85.38 75 ASN A CA 1
ATOM 587 C C . ASN A 1 75 ? -29.511 -3.302 18.508 1.00 85.38 75 ASN A C 1
ATOM 589 O O . ASN A 1 75 ? -29.402 -3.154 17.294 1.00 85.38 75 ASN A O 1
ATOM 593 N N . ASP A 1 76 ? -29.569 -4.504 19.088 1.00 89.69 76 ASP A N 1
ATOM 594 C CA . ASP A 1 76 ? -29.598 -5.790 18.371 1.00 89.69 76 ASP A CA 1
ATOM 595 C C . ASP A 1 76 ? -28.369 -6.092 17.491 1.00 89.69 76 ASP A C 1
ATOM 597 O O . ASP A 1 76 ? -28.371 -7.055 16.726 1.00 89.69 76 ASP A O 1
ATOM 601 N N . ALA A 1 77 ? -27.285 -5.321 17.631 1.00 90.62 77 ALA A N 1
ATOM 602 C CA . ALA A 1 77 ? -26.035 -5.522 16.907 1.00 90.62 77 ALA A CA 1
ATOM 603 C C . ALA A 1 77 ? -24.831 -5.645 17.861 1.00 90.62 77 ALA A C 1
ATOM 605 O O . ALA A 1 77 ? -24.779 -4.952 18.882 1.00 90.62 77 ALA A O 1
ATOM 606 N N . PRO A 1 78 ? -23.827 -6.484 17.546 1.00 92.56 78 PRO A N 1
ATOM 607 C CA . PRO A 1 78 ? -22.563 -6.497 18.274 1.00 92.56 78 PRO A CA 1
ATOM 608 C C . PRO A 1 78 ? -21.848 -5.145 18.183 1.00 92.56 78 PRO A C 1
ATOM 610 O O . PRO A 1 78 ? -21.672 -4.586 17.098 1.00 92.56 78 PRO A O 1
ATOM 613 N N . GLN A 1 79 ? -21.392 -4.640 19.324 1.00 95.69 79 GLN A N 1
ATOM 614 C CA . GLN A 1 79 ? -20.577 -3.439 19.431 1.00 95.69 79 GLN A CA 1
ATOM 615 C C . GLN A 1 79 ? -19.396 -3.695 20.365 1.00 95.69 79 GLN A C 1
ATOM 617 O O . GLN A 1 79 ? -19.554 -4.224 21.465 1.00 95.69 79 GLN A O 1
ATOM 622 N N . MET A 1 80 ? -18.205 -3.288 19.936 1.00 96.06 80 MET A N 1
ATOM 623 C CA . MET A 1 80 ? -17.001 -3.363 20.753 1.00 96.06 80 MET A CA 1
ATOM 624 C C . MET A 1 80 ? -16.811 -2.072 21.556 1.00 96.06 80 MET A C 1
A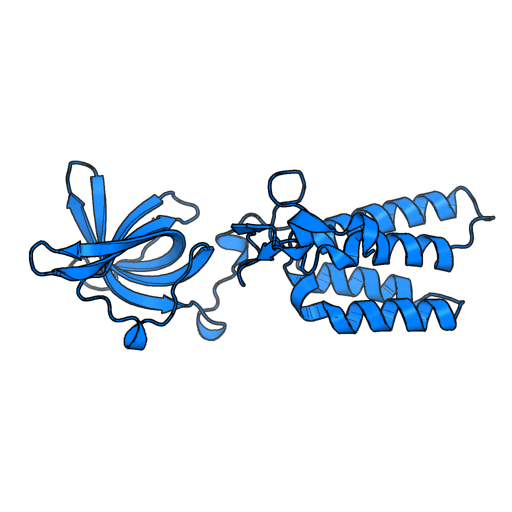TOM 626 O O . MET A 1 80 ? -16.702 -0.979 20.998 1.00 96.06 80 MET A O 1
ATOM 630 N N . ARG A 1 81 ? -16.688 -2.187 22.875 1.00 95.88 81 ARG A N 1
ATOM 631 C CA . ARG A 1 81 ? -16.084 -1.143 23.703 1.00 95.88 81 ARG A CA 1
ATOM 632 C C . ARG A 1 81 ? -14.572 -1.339 23.674 1.00 95.88 81 ARG A C 1
ATOM 634 O O . ARG A 1 81 ? -14.081 -2.361 24.138 1.00 95.88 81 ARG A O 1
ATOM 641 N N . VAL A 1 82 ? -13.846 -0.369 23.129 1.00 95.69 82 VAL A N 1
ATOM 642 C CA . VAL A 1 82 ? -12.383 -0.415 23.024 1.00 95.69 82 VAL A CA 1
ATOM 643 C C . VAL A 1 82 ? -11.771 0.113 24.318 1.00 95.69 82 VAL A C 1
ATOM 645 O O . VAL A 1 82 ? -12.030 1.252 24.702 1.00 95.69 82 VAL A O 1
ATOM 648 N N . ASP A 1 83 ? -10.941 -0.705 24.963 1.00 93.94 83 ASP A N 1
ATOM 649 C CA . ASP A 1 83 ? -10.222 -0.344 26.191 1.00 93.94 83 ASP A CA 1
ATOM 650 C C . ASP A 1 83 ? -8.750 -0.011 25.912 1.00 93.94 83 ASP A C 1
ATOM 652 O O . ASP A 1 83 ? -8.155 0.829 26.588 1.00 93.94 83 ASP A O 1
ATOM 656 N N . ARG A 1 84 ? -8.139 -0.663 24.910 1.00 92.19 84 ARG A N 1
ATOM 657 C CA . ARG A 1 84 ? -6.797 -0.328 24.409 1.00 92.19 84 ARG A CA 1
ATOM 658 C C . ARG A 1 84 ? -6.752 -0.422 22.894 1.00 92.19 84 ARG A C 1
ATOM 660 O O . ARG A 1 84 ? -7.311 -1.344 22.304 1.00 92.19 84 ARG A O 1
ATOM 667 N N . VAL A 1 85 ? -6.025 0.502 22.282 1.00 93.00 85 VAL A N 1
ATOM 668 C CA . VAL A 1 85 ? -5.795 0.534 20.840 1.00 93.00 85 VAL A CA 1
ATOM 669 C C . VAL A 1 85 ? -4.407 1.073 20.539 1.00 93.00 85 VAL A C 1
ATOM 671 O O . VAL A 1 85 ? -3.918 1.963 21.235 1.00 93.00 85 VAL A O 1
ATOM 674 N N . ARG A 1 86 ? -3.779 0.527 19.500 1.00 92.00 86 ARG A N 1
ATOM 675 C CA . ARG A 1 86 ? -2.583 1.091 18.869 1.00 92.00 86 ARG A CA 1
ATOM 676 C C . ARG A 1 86 ? -2.507 0.667 17.407 1.00 92.00 86 ARG A C 1
ATOM 678 O O . ARG A 1 86 ? -3.139 -0.316 17.023 1.00 92.00 86 ARG A O 1
ATOM 685 N N . LEU A 1 87 ? -1.687 1.361 16.622 1.00 91.12 87 LEU A N 1
ATOM 686 C CA . LEU A 1 87 ? -1.286 0.881 15.300 1.00 91.12 87 LEU A CA 1
ATOM 687 C C . LEU A 1 87 ? -0.578 -0.476 15.425 1.00 91.12 87 LEU A C 1
ATOM 689 O O . LEU A 1 87 ? 0.161 -0.719 16.393 1.00 91.12 87 LEU A O 1
ATOM 693 N N . ALA A 1 88 ? -0.840 -1.361 14.466 1.00 91.75 88 ALA A N 1
ATOM 694 C CA . ALA A 1 88 ? -0.028 -2.553 14.267 1.00 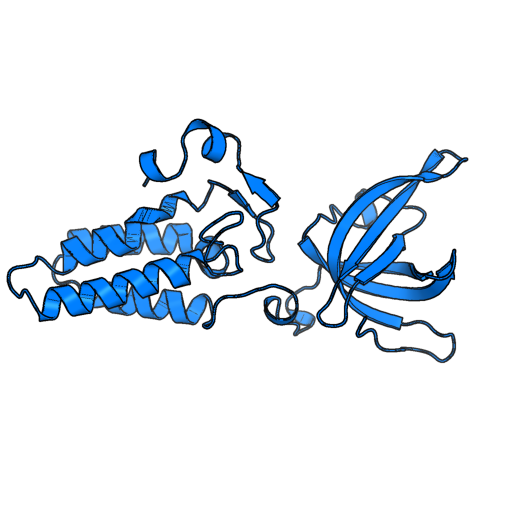91.75 88 ALA A CA 1
ATOM 695 C C . ALA A 1 88 ? 1.393 -2.142 13.852 1.00 91.75 88 ALA A C 1
ATOM 697 O O . ALA A 1 88 ? 1.592 -1.082 13.261 1.00 91.75 88 ALA A O 1
ATOM 698 N N . ASN A 1 89 ? 2.380 -2.958 14.196 1.00 89.69 89 ASN A N 1
ATOM 699 C CA . ASN A 1 89 ? 3.773 -2.739 13.812 1.00 89.69 89 ASN A CA 1
ATOM 700 C C . ASN A 1 89 ? 4.457 -4.074 13.502 1.00 89.69 89 ASN A C 1
ATOM 702 O O . ASN A 1 89 ? 3.894 -5.137 13.756 1.00 89.69 89 ASN A O 1
ATOM 706 N N . ASP A 1 90 ? 5.693 -4.021 13.012 1.00 86.50 90 ASP A N 1
ATOM 707 C CA . ASP A 1 90 ? 6.431 -5.207 12.561 1.00 86.50 90 ASP A CA 1
ATOM 708 C C . ASP A 1 90 ? 6.568 -6.299 13.638 1.00 86.50 90 ASP A C 1
ATOM 710 O O . ASP A 1 90 ? 6.577 -7.488 13.322 1.00 86.50 90 ASP A O 1
ATOM 714 N N . SER A 1 91 ? 6.616 -5.927 14.926 1.00 91.19 91 SER A N 1
ATOM 715 C CA . SER A 1 91 ? 6.733 -6.898 16.029 1.00 91.19 91 SER A CA 1
ATOM 716 C C . SER A 1 91 ? 5.469 -7.733 16.257 1.00 91.19 91 SER A C 1
ATOM 718 O O . SER A 1 91 ? 5.528 -8.756 16.938 1.00 91.19 91 SER A O 1
ATOM 720 N N . ASP A 1 92 ? 4.332 -7.328 15.684 1.00 91.75 92 ASP A N 1
ATOM 721 C CA . ASP A 1 92 ? 3.080 -8.081 15.757 1.00 91.75 92 ASP A CA 1
ATOM 722 C C . ASP A 1 92 ? 3.055 -9.303 14.831 1.00 91.75 92 ASP A C 1
ATOM 724 O O . ASP A 1 92 ? 2.203 -10.172 15.007 1.00 91.75 92 ASP A O 1
ATOM 728 N N . GLY A 1 93 ? 3.956 -9.374 13.842 1.00 89.62 93 GLY A N 1
ATOM 729 C CA . GLY A 1 93 ? 4.007 -10.480 12.882 1.00 89.62 93 GLY A CA 1
ATOM 730 C C . GLY A 1 93 ? 2.759 -10.602 12.001 1.00 89.62 93 GLY A C 1
ATOM 731 O O . GLY A 1 93 ? 2.524 -11.661 11.420 1.00 89.62 93 GLY A O 1
ATOM 732 N N . VAL A 1 94 ? 1.947 -9.544 11.911 1.00 90.25 94 VAL A N 1
ATOM 733 C CA . VAL A 1 94 ? 0.763 -9.499 11.049 1.00 90.25 94 VAL A CA 1
ATOM 734 C C . VAL A 1 94 ? 1.125 -8.987 9.670 1.00 90.25 94 VAL A C 1
ATOM 736 O O . VAL A 1 94 ? 1.920 -8.062 9.516 1.00 90.25 94 VAL A O 1
ATOM 739 N N . ARG A 1 95 ? 0.494 -9.569 8.656 1.00 88.75 95 ARG A N 1
ATOM 740 C CA . ARG A 1 95 ? 0.650 -9.132 7.276 1.00 88.75 95 ARG A CA 1
ATOM 741 C C . ARG A 1 95 ? -0.510 -8.235 6.901 1.00 88.75 95 ARG A C 1
ATOM 743 O O . ARG A 1 95 ? -1.665 -8.617 7.060 1.00 88.75 95 ARG A O 1
ATOM 750 N N . ILE A 1 96 ? -0.211 -7.045 6.387 1.00 90.44 96 ILE A N 1
ATOM 751 C CA . ILE A 1 96 ? -1.244 -6.095 5.953 1.00 90.44 96 ILE A CA 1
ATOM 752 C C . ILE A 1 96 ? -2.120 -6.724 4.860 1.00 90.44 96 ILE A C 1
ATOM 754 O O . ILE A 1 96 ? -3.330 -6.503 4.849 1.00 90.44 96 ILE A O 1
ATOM 758 N N . GLU A 1 97 ? -1.526 -7.549 3.992 1.00 89.81 97 GLU A N 1
ATOM 759 C CA . GLU A 1 97 ? -2.224 -8.224 2.891 1.00 89.81 97 GLU A CA 1
ATOM 760 C C . GLU A 1 97 ? -3.374 -9.137 3.342 1.00 89.81 97 GLU A C 1
ATOM 762 O O . GLU A 1 97 ? -4.289 -9.383 2.562 1.00 89.81 97 GLU A O 1
ATOM 767 N N . ASP A 1 98 ? -3.371 -9.596 4.596 1.00 88.81 98 ASP A N 1
ATOM 768 C CA . ASP A 1 98 ? -4.449 -10.433 5.139 1.00 88.81 98 ASP A CA 1
ATOM 769 C C . ASP A 1 98 ? -5.711 -9.616 5.479 1.00 88.81 98 ASP A C 1
ATOM 771 O O . ASP A 1 98 ? -6.783 -10.177 5.718 1.00 88.81 98 ASP A O 1
ATOM 775 N N . TYR A 1 99 ? -5.592 -8.283 5.504 1.00 90.06 99 TYR A N 1
ATOM 776 C CA . TYR A 1 99 ? -6.667 -7.360 5.872 1.00 90.06 99 TYR A CA 1
ATOM 777 C C . TYR A 1 99 ? -7.113 -6.475 4.706 1.00 90.06 99 TYR A C 1
ATOM 779 O O . TYR A 1 99 ? -8.244 -5.991 4.719 1.00 90.06 99 TYR A O 1
ATOM 787 N N . VAL A 1 100 ? -6.262 -6.258 3.697 1.00 90.50 100 VAL A N 1
ATOM 788 C CA . VAL A 1 100 ? -6.584 -5.430 2.525 1.00 90.50 100 VAL A CA 1
ATOM 789 C C . VAL A 1 100 ? -6.496 -6.216 1.219 1.00 90.50 100 VAL A C 1
ATOM 791 O O . VAL A 1 100 ? -5.596 -7.044 1.061 1.00 90.50 100 VAL A O 1
ATOM 794 N N . PRO A 1 101 ? -7.343 -5.901 0.221 1.00 89.62 101 PRO A N 1
ATOM 795 C CA . PRO A 1 101 ? -7.117 -6.349 -1.145 1.00 89.62 101 PRO A CA 1
ATOM 796 C C . PRO A 1 101 ? -5.700 -5.987 -1.600 1.00 89.62 101 PRO A C 1
ATOM 798 O O . PRO A 1 101 ? -5.288 -4.826 -1.521 1.00 89.62 101 PRO A O 1
ATOM 801 N N . SER A 1 102 ? -4.963 -6.987 -2.070 1.00 93.19 102 SER A N 1
ATOM 802 C CA . SER A 1 102 ? -3.536 -6.882 -2.379 1.00 93.19 102 SER A CA 1
ATOM 803 C C . SER A 1 102 ? -3.214 -7.559 -3.704 1.00 93.19 102 SER A C 1
ATOM 805 O O . SER A 1 102 ? -3.959 -8.426 -4.166 1.00 93.19 102 SER A O 1
ATOM 807 N N . ALA A 1 103 ? -2.114 -7.141 -4.325 1.00 94.69 103 ALA A N 1
ATOM 808 C CA . ALA A 1 103 ? -1.568 -7.793 -5.506 1.00 94.69 103 ALA A CA 1
ATOM 809 C C . ALA A 1 103 ? -1.184 -9.259 -5.227 1.00 94.69 103 ALA A C 1
ATOM 811 O O . ALA A 1 103 ? -0.946 -9.658 -4.089 1.00 94.69 103 ALA A O 1
ATOM 812 N N . GLU A 1 104 ? -1.107 -10.055 -6.294 1.00 90.81 104 GLU A N 1
ATOM 813 C CA . GLU A 1 104 ? -0.798 -11.492 -6.227 1.00 90.81 104 GLU A CA 1
ATOM 814 C C . GLU A 1 104 ? 0.610 -11.781 -5.679 1.00 90.81 104 GLU A C 1
ATOM 816 O O . GLU A 1 104 ? 0.830 -12.786 -5.006 1.00 90.81 104 GLU A O 1
ATOM 821 N N . TYR A 1 105 ? 1.562 -10.888 -5.954 1.00 94.06 105 TYR A N 1
ATOM 822 C CA . TYR A 1 105 ? 2.958 -10.998 -5.540 1.00 94.06 105 TYR A CA 1
ATOM 823 C C . TYR A 1 105 ? 3.300 -9.891 -4.541 1.00 94.06 105 TYR A C 1
ATOM 825 O O . TYR A 1 105 ? 2.680 -8.826 -4.555 1.00 94.06 105 TYR A O 1
ATOM 833 N N . SER A 1 106 ? 4.311 -10.109 -3.692 1.00 95.62 106 SER A N 1
ATOM 834 C CA . SER A 1 106 ? 4.773 -9.055 -2.783 1.00 95.62 106 SER A CA 1
ATOM 835 C C . SER A 1 106 ? 5.385 -7.883 -3.554 1.00 95.62 106 SER A C 1
ATOM 837 O O . SER A 1 106 ? 5.938 -8.058 -4.647 1.00 95.62 106 SER A O 1
ATOM 839 N N . GLY A 1 107 ? 5.319 -6.686 -2.963 1.00 96.25 107 GLY A N 1
ATOM 840 C CA . GLY A 1 107 ? 5.941 -5.484 -3.520 1.00 96.25 107 GLY A CA 1
ATOM 841 C C . GLY A 1 107 ? 7.424 -5.694 -3.818 1.00 96.25 107 GLY A C 1
ATOM 842 O O . GLY A 1 107 ? 7.901 -5.336 -4.891 1.00 96.25 107 GLY A O 1
ATOM 843 N N . GLU A 1 108 ? 8.141 -6.355 -2.911 1.00 97.44 108 GLU A N 1
ATOM 844 C CA . GLU A 1 108 ? 9.572 -6.631 -3.032 1.00 97.44 108 GLU A CA 1
ATOM 845 C C . GLU A 1 108 ? 9.868 -7.572 -4.200 1.00 97.44 108 GLU A C 1
ATOM 847 O O . GLU A 1 108 ? 10.804 -7.325 -4.958 1.00 97.44 108 GLU A O 1
ATOM 852 N N . ALA A 1 109 ? 9.059 -8.623 -4.379 1.00 98.12 109 ALA A N 1
ATOM 853 C CA . ALA A 1 109 ? 9.232 -9.567 -5.477 1.00 98.12 109 ALA A CA 1
ATOM 854 C C . ALA A 1 109 ? 8.973 -8.896 -6.834 1.00 98.12 109 ALA A C 1
ATOM 856 O O . ALA A 1 109 ? 9.749 -9.080 -7.772 1.00 98.12 109 ALA A O 1
ATOM 857 N N . MET A 1 110 ? 7.916 -8.081 -6.933 1.00 98.50 110 MET A N 1
ATOM 858 C CA . MET A 1 110 ? 7.612 -7.343 -8.163 1.00 98.50 110 MET A CA 1
ATOM 859 C C . MET A 1 110 ? 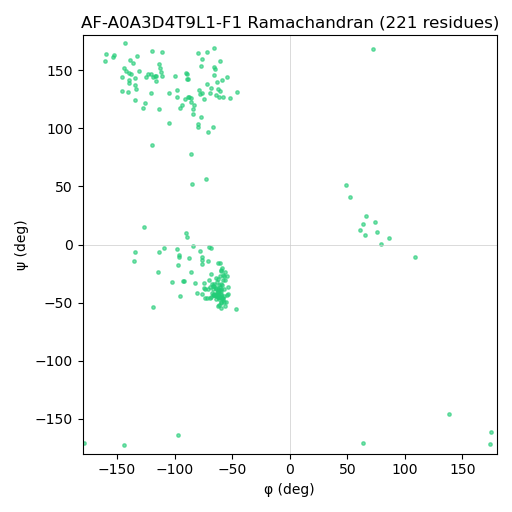8.676 -6.290 -8.477 1.00 98.50 110 MET A C 1
ATOM 861 O O . MET A 1 110 ? 9.112 -6.190 -9.621 1.00 98.50 110 MET A O 1
ATOM 865 N N . TYR A 1 111 ? 9.124 -5.537 -7.468 1.00 98.69 111 TYR A N 1
ATOM 866 C CA . TYR A 1 111 ? 10.184 -4.542 -7.627 1.00 98.69 111 TYR A CA 1
ATOM 867 C C . TYR A 1 111 ? 11.497 -5.198 -8.068 1.00 98.69 111 TYR A C 1
ATOM 869 O O . TYR A 1 111 ? 12.118 -4.727 -9.018 1.00 98.69 111 TYR A O 1
ATOM 877 N N . SER A 1 112 ? 11.888 -6.313 -7.437 1.00 98.69 112 SER A N 1
ATOM 878 C CA . SER A 1 112 ? 13.085 -7.070 -7.827 1.00 98.69 112 SER A CA 1
ATOM 879 C C . SER A 1 112 ? 13.007 -7.527 -9.280 1.00 98.69 112 SER A C 1
ATOM 881 O O . SER A 1 112 ? 13.947 -7.299 -10.029 1.00 98.69 112 SER A O 1
ATOM 883 N N . ALA A 1 113 ? 11.868 -8.085 -9.707 1.00 98.69 113 ALA A N 1
ATOM 884 C CA . ALA A 1 113 ? 11.690 -8.535 -11.085 1.00 98.69 113 ALA A CA 1
ATOM 885 C C . ALA A 1 113 ? 11.832 -7.392 -12.108 1.00 98.69 113 ALA A C 1
ATOM 887 O O . ALA A 1 113 ? 12.382 -7.600 -13.185 1.00 98.69 113 ALA A O 1
ATOM 888 N N . ILE A 1 114 ? 11.359 -6.183 -11.783 1.00 98.75 114 ILE A N 1
ATOM 889 C CA . ILE A 1 114 ? 11.552 -5.000 -12.637 1.00 98.75 114 ILE A CA 1
ATOM 890 C C . ILE A 1 114 ? 13.028 -4.584 -12.657 1.00 98.75 114 ILE A C 1
ATOM 892 O O . ILE A 1 114 ? 13.574 -4.327 -13.728 1.00 98.75 114 ILE A O 1
ATOM 896 N N . VAL A 1 115 ? 13.685 -4.537 -11.494 1.00 98.75 115 VAL A N 1
ATOM 897 C CA . VAL A 1 115 ? 15.109 -4.178 -11.381 1.00 98.75 115 VAL A CA 1
ATOM 898 C C . VAL A 1 115 ? 16.000 -5.149 -12.152 1.00 98.75 115 VAL A C 1
ATOM 900 O O . VAL A 1 115 ? 16.938 -4.703 -12.810 1.00 98.75 115 VAL A O 1
ATOM 903 N N . ASP A 1 116 ? 15.697 -6.446 -12.130 1.00 98.75 116 ASP A N 1
ATOM 904 C CA . ASP A 1 116 ? 16.434 -7.453 -12.896 1.00 98.75 116 ASP A CA 1
ATOM 905 C C . ASP A 1 116 ? 16.383 -7.150 -14.401 1.00 98.75 116 ASP A C 1
ATOM 907 O O . ASP A 1 116 ? 17.421 -7.129 -15.057 1.00 98.75 116 ASP A O 1
ATOM 911 N N . VAL A 1 117 ? 15.213 -6.770 -14.932 1.00 98.69 117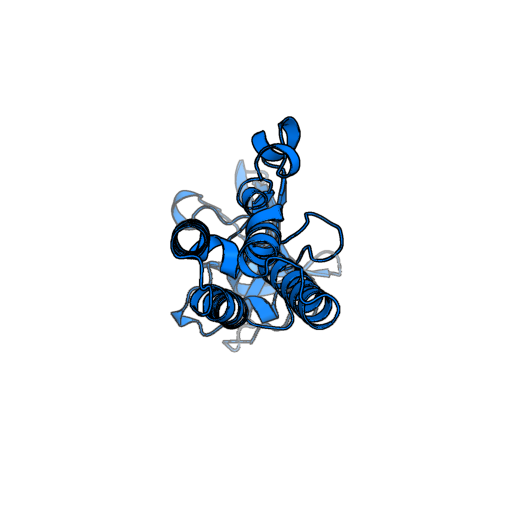 VAL A N 1
ATOM 912 C CA . VAL A 1 117 ? 15.079 -6.355 -16.341 1.00 98.69 117 VAL A CA 1
ATOM 913 C C . VAL A 1 117 ? 15.908 -5.107 -16.653 1.00 98.69 117 VAL A C 1
ATOM 915 O O . VAL A 1 117 ? 16.541 -5.035 -17.702 1.00 98.69 117 VAL A O 1
ATOM 918 N N . VAL A 1 118 ? 15.935 -4.122 -15.751 1.00 98.69 118 VAL A N 1
ATOM 919 C CA . VAL A 1 118 ? 16.729 -2.893 -15.937 1.00 98.69 118 VAL A CA 1
ATOM 920 C C . VAL A 1 118 ? 18.231 -3.170 -15.829 1.00 98.69 118 VAL A C 1
ATOM 922 O O . VAL A 1 118 ? 19.047 -2.502 -16.470 1.00 98.69 118 VAL A O 1
ATOM 925 N N . ASN A 1 119 ? 18.631 -4.166 -15.038 1.00 98.56 119 ASN A N 1
ATOM 926 C CA . ASN A 1 119 ? 20.026 -4.571 -14.931 1.00 98.56 119 ASN A CA 1
ATOM 927 C C . ASN A 1 119 ? 20.585 -5.127 -16.242 1.00 98.56 119 ASN A C 1
ATOM 929 O O . ASN A 1 119 ? 21.777 -4.924 -16.497 1.00 98.56 119 ASN A O 1
ATOM 933 N N . ASP A 1 120 ? 19.734 -5.712 -17.078 1.00 98.00 120 ASP A N 1
ATOM 934 C CA . ASP A 1 120 ? 20.098 -6.262 -18.383 1.00 98.00 120 ASP A CA 1
ATOM 935 C C . ASP A 1 120 ? 20.134 -5.214 -19.513 1.00 98.00 120 ASP A C 1
ATOM 937 O O . ASP A 1 120 ? 20.479 -5.554 -20.643 1.00 98.00 120 ASP A O 1
ATOM 941 N N . PHE A 1 121 ? 19.819 -3.941 -19.235 1.00 98.50 121 PHE A N 1
ATOM 942 C CA . PHE A 1 121 ? 19.896 -2.874 -20.242 1.00 98.50 121 PHE A CA 1
ATOM 943 C C . PHE A 1 121 ? 21.330 -2.685 -20.759 1.00 98.50 121 PHE A C 1
ATOM 945 O O . PHE A 1 121 ? 22.280 -2.540 -19.979 1.00 98.50 121 PHE A O 1
ATOM 952 N N . GLU A 1 122 ? 21.466 -2.583 -22.079 1.00 97.88 122 GLU A N 1
ATOM 953 C CA . GLU A 1 122 ? 22.722 -2.285 -22.775 1.00 97.88 122 GLU A CA 1
ATOM 954 C C . GLU A 1 122 ? 23.007 -0.771 -22.795 1.00 97.88 122 GLU A C 1
ATOM 956 O O . GLU A 1 122 ? 24.157 -0.327 -22.702 1.00 97.88 122 GLU A O 1
ATOM 961 N N . ASN A 1 123 ? 21.959 0.055 -22.864 1.00 98.38 123 ASN A N 1
ATOM 962 C CA . ASN A 1 123 ? 22.057 1.506 -22.837 1.00 98.38 123 ASN A CA 1
ATOM 963 C C . ASN A 1 123 ? 22.249 2.017 -21.399 1.00 98.38 123 ASN A C 1
ATOM 965 O O . ASN A 1 123 ? 21.304 2.188 -20.623 1.00 98.38 123 ASN A O 1
ATOM 969 N N . ALA A 1 124 ? 23.497 2.354 -21.067 1.00 98.31 124 ALA A N 1
ATOM 970 C CA . ALA A 1 124 ? 23.884 2.831 -19.739 1.00 98.31 124 ALA A CA 1
ATOM 971 C C . ALA A 1 124 ? 23.139 4.100 -19.270 1.00 98.31 124 ALA A C 1
ATOM 973 O O . ALA A 1 124 ? 22.934 4.278 -18.066 1.00 98.31 124 ALA A O 1
ATOM 974 N N . GLN A 1 125 ? 22.727 4.984 -20.188 1.00 98.50 125 GLN A N 1
ATOM 975 C CA . GLN A 1 125 ? 22.010 6.216 -19.837 1.00 98.50 125 GLN A CA 1
ATOM 976 C C . GLN A 1 125 ? 20.569 5.911 -19.424 1.00 98.50 125 GLN A C 1
ATOM 978 O O . GLN A 1 125 ? 20.122 6.389 -18.381 1.00 98.50 125 GLN A O 1
ATOM 983 N N . LEU A 1 126 ? 19.873 5.068 -20.194 1.00 98.69 126 LEU A N 1
ATOM 984 C CA . LEU A 1 126 ? 18.521 4.614 -19.858 1.00 98.69 126 LEU A CA 1
ATOM 985 C C . LEU A 1 126 ? 18.515 3.806 -18.562 1.00 98.69 126 LEU A C 1
ATOM 987 O O . LEU A 1 126 ? 17.702 4.075 -17.681 1.00 98.69 126 LEU A O 1
ATOM 991 N N . LYS A 1 127 ? 19.483 2.897 -18.394 1.00 98.75 127 LYS A N 1
ATOM 992 C CA . LYS A 1 127 ? 19.656 2.136 -17.151 1.00 98.75 127 LYS A CA 1
ATOM 993 C C . LYS A 1 127 ? 19.797 3.058 -15.943 1.00 98.75 127 LYS A C 1
ATOM 995 O O . LYS A 1 127 ? 19.094 2.894 -14.950 1.00 98.75 127 LYS A O 1
ATOM 1000 N N . THR A 1 128 ? 20.680 4.053 -16.045 1.00 98.69 128 THR A N 1
ATOM 1001 C CA . THR A 1 128 ? 20.905 5.025 -14.967 1.00 98.69 128 THR A CA 1
ATOM 1002 C C . THR A 1 128 ? 19.634 5.814 -14.661 1.00 98.69 128 THR A C 1
ATOM 1004 O O . THR A 1 128 ? 19.280 5.958 -13.492 1.00 98.69 128 THR A O 1
ATOM 1007 N N . LEU A 1 129 ? 18.922 6.288 -15.689 1.00 98.56 129 LEU A N 1
ATOM 1008 C CA . LEU A 1 129 ? 17.673 7.032 -15.526 1.00 98.56 129 LEU A CA 1
ATOM 1009 C C . LEU A 1 129 ? 16.610 6.199 -14.798 1.00 98.56 129 LEU A C 1
ATOM 1011 O O . LEU A 1 129 ? 16.099 6.632 -13.766 1.00 98.56 129 LEU A O 1
ATOM 1015 N N . VAL A 1 130 ? 16.305 5.004 -15.310 1.00 98.69 130 VAL A N 1
ATOM 1016 C CA . VAL A 1 130 ? 15.240 4.152 -14.765 1.00 98.69 130 VAL A CA 1
ATOM 1017 C C . VAL A 1 130 ? 15.575 3.708 -13.343 1.00 98.69 130 VAL A C 1
ATOM 1019 O O . VAL A 1 130 ? 14.744 3.874 -12.455 1.00 98.69 130 VAL A O 1
ATOM 1022 N N . MET A 1 131 ? 16.802 3.234 -13.089 1.00 98.62 131 MET A N 1
ATOM 1023 C CA . MET A 1 131 ? 17.223 2.845 -11.735 1.00 98.62 131 MET A CA 1
ATOM 1024 C C . MET A 1 131 ? 17.143 4.006 -10.743 1.00 98.62 131 MET A C 1
ATOM 1026 O O . MET A 1 131 ? 16.717 3.809 -9.608 1.00 98.62 131 MET A O 1
ATOM 1030 N N . THR A 1 132 ? 17.519 5.218 -11.165 1.00 98.69 132 THR A N 1
ATOM 1031 C CA . THR A 1 132 ? 17.439 6.403 -10.297 1.00 98.69 132 THR A CA 1
ATOM 1032 C C . THR A 1 132 ? 15.997 6.682 -9.885 1.00 98.69 132 THR A C 1
ATOM 1034 O O . THR A 1 132 ? 15.730 6.891 -8.703 1.00 98.69 132 THR A O 1
ATOM 1037 N N . VAL A 1 133 ? 15.063 6.652 -10.840 1.00 98.31 133 VAL A N 1
ATOM 1038 C CA . VAL A 1 133 ? 13.643 6.901 -10.559 1.00 98.31 133 VAL A CA 1
ATOM 1039 C C . VAL A 1 133 ? 13.045 5.785 -9.698 1.00 98.31 133 VAL A C 1
ATOM 1041 O O . VAL A 1 133 ? 12.314 6.085 -8.754 1.00 98.31 133 VAL A O 1
ATOM 1044 N N . LEU A 1 134 ? 13.380 4.519 -9.968 1.00 98.44 134 LEU A N 1
ATOM 1045 C CA . LEU A 1 134 ? 12.924 3.381 -9.164 1.00 98.44 134 LEU A CA 1
ATOM 1046 C C . LEU A 1 134 ? 13.389 3.496 -7.707 1.00 98.44 134 LEU A C 1
ATOM 1048 O O . LEU A 1 134 ? 12.560 3.429 -6.803 1.00 98.44 134 LEU A O 1
ATOM 1052 N N . GLU A 1 135 ? 14.679 3.747 -7.461 1.00 98.25 135 GLU A N 1
ATOM 1053 C CA . GLU A 1 135 ? 15.205 3.832 -6.091 1.00 98.25 135 GLU A CA 1
ATOM 1054 C C . GLU A 1 135 ? 14.660 5.038 -5.318 1.00 98.25 135 GLU A C 1
ATOM 1056 O O . GLU A 1 135 ? 14.360 4.924 -4.130 1.00 98.25 135 GLU A O 1
ATOM 1061 N N . GLN A 1 136 ? 14.448 6.177 -5.986 1.00 97.94 136 GLN A N 1
ATOM 1062 C CA . GLN A 1 136 ? 13.818 7.349 -5.365 1.00 97.94 136 GLN A CA 1
ATOM 1063 C C . GLN A 1 136 ? 12.379 7.079 -4.904 1.00 97.94 136 GLN A C 1
ATOM 1065 O O . GLN A 1 136 ? 11.924 7.685 -3.934 1.00 97.94 136 GLN A O 1
ATOM 1070 N N . ASN A 1 137 ? 11.671 6.171 -5.580 1.00 97.56 137 ASN A N 1
ATOM 1071 C CA . ASN A 1 137 ? 10.251 5.903 -5.349 1.00 97.56 137 ASN A CA 1
ATOM 1072 C C . ASN A 1 137 ? 9.972 4.549 -4.682 1.00 97.56 137 ASN A C 1
ATOM 1074 O O . ASN A 1 137 ? 8.819 4.255 -4.355 1.00 97.56 137 ASN A O 1
ATOM 1078 N N . LYS A 1 138 ? 11.009 3.740 -4.437 1.00 97.69 138 LYS A N 1
ATOM 1079 C CA . LYS A 1 138 ? 10.914 2.348 -3.984 1.00 97.69 138 LYS A CA 1
ATOM 1080 C C . LYS A 1 138 ? 9.931 2.161 -2.838 1.00 97.69 138 LYS A C 1
ATOM 1082 O O . LYS A 1 138 ? 8.987 1.392 -2.975 1.00 97.69 138 LYS A O 1
ATOM 1087 N N . THR A 1 139 ? 10.114 2.893 -1.739 1.00 96.38 139 THR A N 1
ATOM 1088 C CA . THR A 1 139 ? 9.284 2.746 -0.533 1.00 96.38 139 THR A CA 1
ATOM 1089 C C . THR A 1 139 ? 7.795 2.884 -0.837 1.00 96.38 139 THR A C 1
ATOM 1091 O O . THR A 1 139 ? 7.007 2.080 -0.351 1.00 96.38 139 THR A O 1
ATOM 1094 N N . ALA A 1 140 ? 7.405 3.864 -1.658 1.00 96.12 140 ALA A N 1
ATOM 1095 C CA . ALA A 1 140 ? 6.013 4.046 -2.055 1.00 96.12 140 ALA A CA 1
ATOM 1096 C C . ALA A 1 140 ? 5.563 2.942 -3.023 1.00 96.12 140 ALA A C 1
ATOM 1098 O O . ALA A 1 140 ? 4.512 2.336 -2.812 1.00 96.12 140 ALA A O 1
ATOM 1099 N N . MET A 1 141 ? 6.374 2.626 -4.040 1.00 96.88 141 MET A N 1
ATOM 1100 C CA . MET A 1 141 ? 6.054 1.614 -5.057 1.00 96.88 141 MET A CA 1
ATOM 1101 C C . MET A 1 141 ? 5.685 0.256 -4.460 1.00 96.88 141 MET A C 1
ATOM 1103 O O . MET A 1 141 ? 4.774 -0.388 -4.976 1.00 96.88 141 MET A O 1
ATOM 1107 N N . LEU A 1 142 ? 6.337 -0.158 -3.365 1.00 97.00 142 LEU A N 1
ATOM 1108 C CA . LEU A 1 142 ? 6.095 -1.457 -2.723 1.00 97.00 142 LEU A CA 1
ATOM 1109 C C . LEU A 1 142 ? 4.624 -1.696 -2.353 1.00 97.00 142 LEU A C 1
ATOM 1111 O O . LEU A 1 142 ? 4.192 -2.847 -2.304 1.00 97.00 142 LEU A O 1
ATOM 1115 N N . TYR A 1 143 ? 3.846 -0.639 -2.106 1.00 95.81 143 TYR A N 1
ATOM 1116 C CA . TYR A 1 143 ? 2.458 -0.777 -1.668 1.00 95.81 143 TYR A CA 1
ATOM 1117 C C . TYR A 1 143 ? 1.452 0.133 -2.381 1.00 95.81 143 TYR A C 1
ATOM 1119 O O . TYR A 1 143 ? 0.250 -0.030 -2.156 1.00 95.81 143 TYR A O 1
ATOM 1127 N N . TRP A 1 144 ? 1.891 1.060 -3.236 1.00 97.00 144 TRP A N 1
ATOM 1128 C CA . TRP A 1 144 ? 0.998 2.033 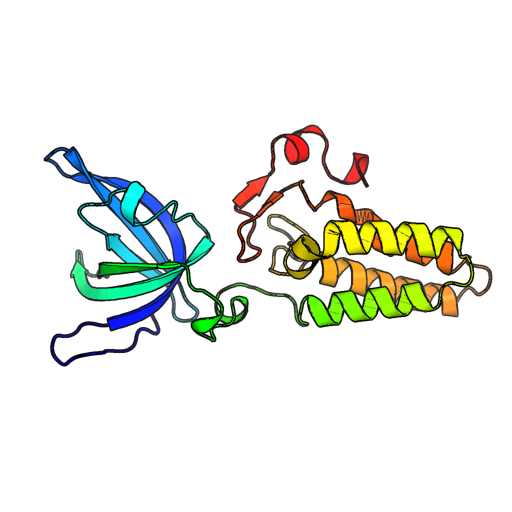-3.871 1.00 97.00 144 TRP A CA 1
ATOM 1129 C C . TRP A 1 144 ? -0.050 1.370 -4.787 1.00 97.00 144 TRP A C 1
ATOM 1131 O O . TRP A 1 144 ? 0.285 0.442 -5.535 1.00 97.00 144 TRP A O 1
ATOM 1141 N N . PRO A 1 145 ? -1.311 1.837 -4.783 1.00 96.06 145 PRO A N 1
ATOM 1142 C CA . PRO A 1 145 ? -2.323 1.374 -5.724 1.00 96.06 145 PRO A CA 1
ATOM 1143 C C . PRO A 1 145 ? -2.126 2.001 -7.112 1.00 96.06 145 PRO A C 1
ATOM 1145 O O . PRO A 1 145 ? -1.616 3.112 -7.243 1.00 96.06 145 PRO A O 1
ATOM 1148 N N . ALA A 1 146 ? -2.582 1.315 -8.164 1.00 93.38 146 ALA A N 1
ATOM 1149 C CA . ALA A 1 146 ? -2.540 1.845 -9.537 1.00 93.38 146 ALA A CA 1
ATOM 1150 C C . ALA A 1 146 ? -3.778 2.687 -9.900 1.00 93.38 146 ALA A C 1
ATOM 1152 O O . ALA A 1 146 ? -3.796 3.341 -10.946 1.00 93.38 146 ALA A O 1
ATOM 1153 N N . ALA A 1 147 ? -4.826 2.642 -9.070 1.00 89.38 147 ALA A N 1
ATOM 1154 C CA . ALA A 1 147 ? -6.088 3.341 -9.282 1.00 89.38 147 ALA A CA 1
ATOM 1155 C C . ALA A 1 147 ? -6.801 3.631 -7.953 1.00 89.38 147 ALA A C 1
ATOM 1157 O O . ALA A 1 147 ? -6.565 2.960 -6.952 1.00 89.38 147 ALA A O 1
ATOM 1158 N N . PHE A 1 148 ? -7.740 4.583 -7.960 1.00 84.62 148 PHE A N 1
ATOM 1159 C CA . PHE A 1 148 ? -8.553 4.892 -6.778 1.00 84.62 148 PHE A CA 1
ATOM 1160 C C . PHE A 1 148 ? -9.735 3.925 -6.568 1.00 84.62 148 PHE A C 1
ATOM 1162 O O . PHE A 1 148 ? -10.020 3.530 -5.444 1.00 84.62 148 PHE A O 1
ATOM 1169 N N . LYS A 1 149 ? -10.450 3.548 -7.639 1.00 77.56 149 LYS A N 1
ATOM 1170 C CA . LYS A 1 149 ? -11.659 2.691 -7.564 1.00 77.56 149 LYS A CA 1
ATOM 1171 C C . LYS A 1 149 ? -11.729 1.567 -8.605 1.00 77.56 149 LYS A C 1
ATOM 1173 O O . LYS A 1 149 ? -12.587 0.701 -8.495 1.00 77.56 149 LYS A O 1
ATOM 1178 N N . LEU A 1 150 ? -10.896 1.622 -9.643 1.00 77.12 150 LEU A N 1
ATOM 1179 C CA . LEU A 1 150 ? -10.944 0.716 -10.797 1.00 77.12 150 LEU A CA 1
ATOM 1180 C C . LEU A 1 150 ? -9.937 -0.439 -10.641 1.00 77.12 150 LEU A C 1
ATOM 1182 O O . LEU A 1 150 ? -9.454 -0.704 -9.540 1.00 77.12 150 LEU A O 1
ATOM 1186 N N . HIS A 1 151 ? -9.640 -1.143 -11.739 1.00 68.62 151 HIS A N 1
ATOM 1187 C CA . HIS A 1 151 ? -8.633 -2.204 -11.788 1.00 68.62 151 HIS A CA 1
ATOM 1188 C C . HIS A 1 151 ? -7.331 -1.765 -11.093 1.00 68.62 151 HIS A C 1
ATOM 1190 O O . HIS A 1 151 ? -6.832 -0.668 -11.328 1.00 68.62 151 HIS A O 1
ATOM 1196 N N . HIS A 1 152 ? -6.821 -2.628 -10.211 1.00 82.19 152 HIS A N 1
ATOM 1197 C CA . HIS A 1 152 ? -5.631 -2.404 -9.378 1.00 82.19 152 HIS A CA 1
ATOM 1198 C C . HIS A 1 152 ? -5.732 -1.297 -8.306 1.00 82.19 152 HIS A C 1
ATOM 1200 O O . HIS A 1 152 ? -4.703 -0.810 -7.830 1.00 82.19 152 HIS A O 1
ATOM 1206 N N . ALA A 1 153 ? -6.943 -0.953 -7.844 1.00 88.94 153 ALA A N 1
ATOM 1207 C CA . ALA A 1 153 ? -7.169 -0.211 -6.593 1.00 88.94 153 ALA A CA 1
ATOM 1208 C C . ALA A 1 153 ? -6.917 -1.084 -5.343 1.00 88.94 153 ALA A C 1
ATOM 1210 O O . ALA A 1 153 ? -7.800 -1.306 -4.517 1.00 88.94 153 ALA A O 1
ATOM 1211 N N . ILE A 1 154 ? -5.711 -1.644 -5.260 1.00 93.25 154 ILE A N 1
ATOM 1212 C CA . ILE A 1 154 ? -5.275 -2.633 -4.268 1.00 93.25 154 ILE A CA 1
ATOM 1213 C C . ILE A 1 154 ? -3.856 -2.303 -3.799 1.00 93.25 154 ILE A C 1
ATOM 1215 O O . ILE A 1 154 ? -3.102 -1.649 -4.528 1.00 93.25 154 ILE A O 1
ATOM 1219 N N . ARG A 1 155 ? -3.460 -2.806 -2.625 1.00 95.31 155 ARG A N 1
ATOM 1220 C CA . ARG A 1 155 ? -2.077 -2.694 -2.138 1.00 95.31 155 ARG A CA 1
ATOM 1221 C C . ARG A 1 155 ? -1.111 -3.325 -3.146 1.00 95.31 155 ARG A C 1
ATOM 1223 O O . ARG A 1 155 ? -1.287 -4.477 -3.542 1.00 95.31 155 ARG A O 1
ATOM 1230 N N . GLY A 1 156 ? -0.099 -2.565 -3.562 1.00 96.38 156 GLY A N 1
ATOM 1231 C CA . GLY A 1 156 ? 0.901 -2.992 -4.552 1.00 96.38 156 GLY A CA 1
ATOM 1232 C C . GLY A 1 156 ? 0.396 -2.990 -6.001 1.00 96.38 156 GLY A C 1
ATOM 1233 O O . GLY A 1 156 ? 1.068 -3.514 -6.891 1.00 96.38 156 GLY A O 1
ATOM 1234 N N . GLY A 1 157 ? -0.780 -2.408 -6.259 1.00 97.00 157 GLY A N 1
ATOM 1235 C CA . GLY A 1 157 ? -1.385 -2.367 -7.587 1.00 97.00 157 GLY A CA 1
ATOM 1236 C C . GLY A 1 157 ? -0.524 -1.669 -8.643 1.00 97.00 157 GLY A C 1
ATOM 1237 O O . GLY A 1 157 ? -0.531 -2.108 -9.791 1.00 97.00 157 GLY A O 1
ATOM 1238 N N . LEU A 1 158 ? 0.237 -0.631 -8.271 1.00 97.12 158 LEU A N 1
ATOM 1239 C CA . LEU A 1 158 ? 1.110 0.098 -9.200 1.00 97.12 158 LEU A CA 1
ATOM 1240 C C . LEU A 1 158 ? 2.193 -0.816 -9.781 1.00 97.12 158 LEU A C 1
ATOM 1242 O O . LEU A 1 158 ? 2.302 -0.947 -10.997 1.00 97.12 158 LEU A O 1
ATOM 1246 N N . LEU A 1 159 ? 2.944 -1.507 -8.919 1.00 98.00 159 LEU A N 1
ATOM 1247 C CA . LEU A 1 159 ? 3.964 -2.462 -9.355 1.00 98.00 159 LEU A CA 1
ATOM 1248 C C . LEU A 1 159 ? 3.365 -3.625 -10.144 1.00 98.00 159 LEU A C 1
ATOM 1250 O O . LEU A 1 159 ? 3.947 -4.038 -11.145 1.00 98.00 159 LEU A O 1
ATOM 1254 N N . TYR A 1 160 ? 2.204 -4.135 -9.724 1.00 97.75 160 TYR A N 1
ATOM 1255 C CA . TYR A 1 160 ? 1.537 -5.228 -10.430 1.00 97.75 160 TYR A CA 1
ATOM 1256 C C . TYR A 1 160 ? 1.169 -4.837 -11.865 1.00 97.75 160 TYR A C 1
ATOM 1258 O O . TYR A 1 160 ? 1.437 -5.586 -12.808 1.00 97.75 160 TYR A O 1
ATOM 1266 N N . HIS A 1 161 ? 0.605 -3.640 -12.040 1.00 96.94 161 HIS A N 1
ATOM 1267 C CA . HIS A 1 161 ? 0.288 -3.069 -13.347 1.00 96.94 161 HIS A CA 1
ATOM 1268 C C . HIS A 1 161 ? 1.548 -2.877 -14.198 1.00 96.94 161 HIS A C 1
ATOM 1270 O O . HIS A 1 161 ? 1.630 -3.414 -15.304 1.00 96.94 161 HIS A O 1
ATOM 1276 N N . THR A 1 162 ? 2.568 -2.204 -13.659 1.00 97.75 162 THR A N 1
ATOM 1277 C CA . THR A 1 162 ? 3.830 -1.954 -14.369 1.00 97.75 162 THR A CA 1
ATOM 1278 C C . THR A 1 162 ? 4.517 -3.250 -14.796 1.00 97.75 162 THR A C 1
ATOM 1280 O O . THR A 1 162 ? 4.910 -3.382 -15.955 1.00 97.75 162 THR A O 1
ATOM 1283 N N . LEU A 1 163 ? 4.616 -4.242 -13.905 1.00 98.38 163 LEU A N 1
ATOM 1284 C CA . LEU A 1 163 ? 5.219 -5.539 -14.217 1.00 98.38 163 LEU A CA 1
ATOM 1285 C C . LEU A 1 163 ? 4.421 -6.299 -15.287 1.00 98.38 163 LEU A C 1
ATOM 1287 O O . LEU A 1 163 ? 5.010 -6.945 -16.154 1.00 98.38 163 LEU A O 1
ATOM 1291 N N . SER A 1 164 ? 3.090 -6.212 -15.255 1.00 97.75 164 SER A N 1
ATOM 1292 C CA . SER A 1 164 ? 2.227 -6.853 -16.255 1.00 97.75 164 SER A CA 1
ATOM 1293 C C . SER A 1 164 ? 2.448 -6.266 -17.651 1.00 97.75 164 SER A C 1
ATOM 1295 O O . SER A 1 164 ? 2.607 -7.014 -18.619 1.00 97.75 164 SER A O 1
ATOM 1297 N N . ILE A 1 165 ? 2.531 -4.936 -17.759 1.00 97.88 165 ILE A N 1
ATOM 1298 C CA . ILE A 1 165 ? 2.814 -4.267 -19.036 1.00 97.88 165 ILE A CA 1
ATOM 1299 C C . ILE A 1 165 ? 4.257 -4.528 -19.477 1.00 97.88 165 ILE A C 1
ATOM 1301 O O . ILE A 1 165 ? 4.491 -4.742 -20.665 1.00 97.88 165 ILE A O 1
ATOM 1305 N N . LEU A 1 166 ? 5.219 -4.585 -18.551 1.00 98.56 166 LEU A N 1
ATOM 1306 C CA . LEU A 1 166 ? 6.612 -4.904 -18.876 1.00 98.56 166 LEU A CA 1
ATOM 1307 C C . LEU A 1 166 ? 6.739 -6.298 -19.495 1.00 98.56 166 LEU A C 1
ATOM 1309 O O . LEU A 1 166 ? 7.372 -6.445 -20.539 1.00 98.56 166 LEU A O 1
ATOM 1313 N N . ARG A 1 167 ? 6.068 -7.301 -18.920 1.00 98.31 167 ARG A N 1
ATOM 1314 C CA . ARG A 1 167 ? 6.013 -8.659 -19.488 1.00 98.31 167 ARG A CA 1
ATOM 1315 C C . ARG A 1 167 ? 5.402 -8.667 -20.889 1.00 98.31 167 ARG A C 1
ATOM 1317 O O . ARG A 1 167 ? 5.938 -9.305 -21.789 1.00 98.31 167 ARG A O 1
ATOM 1324 N N . MET A 1 168 ? 4.323 -7.911 -21.100 1.00 98.31 168 MET A N 1
ATOM 1325 C CA . MET A 1 168 ? 3.728 -7.755 -22.432 1.00 98.31 168 MET A CA 1
ATOM 1326 C C . MET A 1 168 ? 4.712 -7.107 -23.420 1.00 98.31 168 MET A C 1
ATOM 1328 O O . MET A 1 168 ? 4.847 -7.573 -24.550 1.00 98.31 168 MET A O 1
ATOM 1332 N N . ALA A 1 169 ? 5.433 -6.067 -22.998 1.00 98.31 169 ALA A N 1
ATOM 1333 C CA . ALA A 1 169 ? 6.431 -5.390 -23.819 1.00 98.31 169 ALA A CA 1
ATOM 1334 C C . ALA A 1 169 ? 7.609 -6.307 -24.183 1.00 98.31 169 ALA A C 1
ATOM 1336 O O . ALA A 1 169 ? 8.075 -6.268 -25.322 1.00 98.31 169 ALA A O 1
ATOM 1337 N N . GLN A 1 170 ? 8.053 -7.165 -23.259 1.00 97.94 170 GLN A N 1
ATOM 1338 C CA . GLN A 1 170 ? 9.071 -8.185 -23.531 1.00 97.94 170 G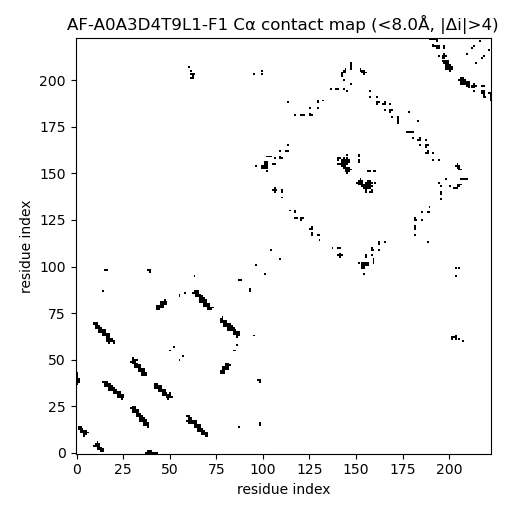LN A CA 1
ATOM 1339 C C . GLN A 1 170 ? 8.617 -9.137 -24.643 1.00 97.94 170 GLN A C 1
ATOM 1341 O O . GLN A 1 170 ? 9.354 -9.332 -25.607 1.00 97.94 170 GLN A O 1
ATOM 1346 N N . SER A 1 171 ? 7.374 -9.630 -24.590 1.00 97.88 171 SER A N 1
ATOM 1347 C CA . SER A 1 171 ? 6.817 -10.466 -25.664 1.00 97.88 171 SER A CA 1
ATOM 1348 C C . SER A 1 171 ? 6.724 -9.730 -27.007 1.00 97.88 171 SER A C 1
ATOM 1350 O O . SER A 1 171 ? 7.004 -10.310 -28.053 1.00 97.88 171 SER A O 1
ATOM 1352 N N . VAL A 1 172 ? 6.376 -8.438 -27.013 1.00 96.94 172 VAL A N 1
ATOM 1353 C CA . VAL A 1 172 ? 6.375 -7.629 -28.248 1.00 96.94 172 VAL A CA 1
ATOM 1354 C C . VAL A 1 172 ? 7.786 -7.516 -28.835 1.00 96.94 172 VAL A C 1
ATOM 1356 O O . VAL A 1 172 ? 7.955 -7.653 -30.047 1.00 96.94 172 VAL A O 1
ATOM 1359 N N . ALA A 1 173 ? 8.799 -7.307 -27.994 1.00 96.56 173 ALA A N 1
ATOM 1360 C CA . ALA A 1 173 ? 10.194 -7.203 -28.418 1.00 96.56 173 ALA A CA 1
ATOM 1361 C C . ALA A 1 173 ? 10.781 -8.526 -28.947 1.00 96.56 173 ALA A C 1
ATOM 1363 O O . ALA A 1 173 ? 11.718 -8.503 -29.746 1.00 96.56 173 ALA A O 1
ATOM 1364 N N . GLU A 1 174 ? 10.243 -9.675 -28.529 1.00 95.75 174 GLU A N 1
ATOM 1365 C CA . GLU A 1 174 ? 10.577 -10.979 -29.117 1.00 95.75 174 GLU A CA 1
ATOM 1366 C C . GLU A 1 174 ? 10.006 -11.130 -30.534 1.00 95.75 174 GLU A C 1
ATOM 1368 O O . GLU A 1 174 ? 10.670 -11.676 -31.415 1.00 95.75 174 GLU A O 1
ATOM 1373 N N . ILE A 1 175 ? 8.795 -10.616 -30.772 1.00 97.56 175 ILE A N 1
ATOM 1374 C CA . ILE A 1 175 ? 8.120 -10.680 -32.079 1.00 97.56 175 ILE A CA 1
ATOM 1375 C C . ILE A 1 175 ? 8.740 -9.697 -33.080 1.00 97.56 175 ILE A C 1
ATOM 1377 O O . ILE A 1 175 ? 8.852 -10.016 -34.266 1.00 97.56 175 ILE A O 1
ATOM 1381 N N . TYR A 1 176 ? 9.146 -8.511 -32.617 1.00 96.62 176 TYR A N 1
ATOM 1382 C CA . TYR A 1 176 ? 9.700 -7.445 -33.454 1.00 96.62 176 TYR A CA 1
ATOM 1383 C C . TYR A 1 176 ? 11.138 -7.091 -33.037 1.00 96.62 176 TYR A C 1
ATOM 1385 O O . TYR A 1 176 ? 11.343 -6.123 -32.304 1.00 96.62 176 TYR A O 1
ATOM 1393 N N . PRO A 1 177 ? 12.160 -7.805 -33.552 1.00 91.50 177 PRO A N 1
ATOM 1394 C CA . PRO A 1 177 ? 13.560 -7.587 -33.172 1.00 91.50 177 PRO A CA 1
ATOM 1395 C C . PRO A 1 177 ? 14.119 -6.195 -33.497 1.00 91.50 177 PRO A C 1
ATOM 1397 O O . PRO A 1 177 ? 15.168 -5.830 -32.984 1.00 91.50 177 PRO A O 1
ATOM 1400 N N . SER A 1 178 ? 13.450 -5.425 -34.360 1.00 95.31 178 SER A N 1
ATOM 1401 C CA . SER A 1 178 ? 13.826 -4.044 -34.689 1.00 95.31 178 SER A CA 1
ATOM 1402 C C . SER A 1 178 ? 13.427 -3.023 -33.617 1.00 95.31 178 SER A C 1
ATOM 1404 O O . SER A 1 178 ? 13.710 -1.840 -33.779 1.00 95.31 178 SER A O 1
ATOM 1406 N N . VAL A 1 179 ? 12.700 -3.439 -32.576 1.00 96.06 179 VAL A N 1
ATOM 1407 C CA . VAL A 1 179 ? 12.311 -2.569 -31.462 1.00 96.06 179 VAL A CA 1
ATOM 1408 C C . VAL A 1 179 ? 13.499 -2.352 -30.531 1.00 96.06 179 VAL A C 1
ATOM 1410 O O . VAL A 1 179 ? 14.114 -3.307 -30.060 1.00 96.06 179 VAL A O 1
ATOM 1413 N N . GLU A 1 180 ? 13.761 -1.089 -30.200 1.00 97.12 180 GLU A N 1
ATOM 1414 C CA . GLU A 1 180 ? 14.751 -0.705 -29.193 1.00 97.12 180 GLU A CA 1
ATOM 1415 C C . GLU A 1 180 ? 14.256 -1.080 -27.787 1.00 97.12 180 GLU A C 1
ATOM 1417 O O . GLU A 1 180 ? 13.468 -0.353 -27.172 1.00 97.12 180 GLU A O 1
ATOM 1422 N N . LYS A 1 181 ? 14.697 -2.245 -27.293 1.00 97.69 181 LYS A N 1
ATOM 1423 C CA . LYS A 1 181 ? 14.192 -2.882 -26.063 1.00 97.69 181 LYS A CA 1
ATOM 1424 C C . LYS A 1 181 ? 14.304 -1.981 -24.843 1.00 97.69 181 LYS A C 1
ATOM 1426 O O . LYS A 1 181 ? 13.298 -1.725 -24.188 1.00 97.69 181 LYS A O 1
ATOM 1431 N N . ASP A 1 182 ? 15.495 -1.449 -24.585 1.00 98.44 182 ASP A N 1
ATOM 1432 C CA . ASP A 1 182 ? 15.751 -0.605 -23.417 1.00 98.44 182 ASP A CA 1
ATOM 1433 C C . ASP A 1 182 ? 14.868 0.642 -23.422 1.00 98.44 182 ASP A C 1
ATOM 1435 O O . ASP A 1 182 ? 14.366 1.053 -22.377 1.00 98.44 182 ASP A O 1
ATOM 1439 N N . LEU A 1 183 ? 14.627 1.234 -24.597 1.00 98.38 183 LEU A N 1
ATOM 1440 C CA . LEU A 1 183 ? 13.772 2.412 -24.727 1.00 98.38 183 LEU A CA 1
ATOM 1441 C C . LEU A 1 183 ? 12.302 2.065 -24.467 1.00 98.38 183 LEU A C 1
ATOM 1443 O O . LEU A 1 183 ? 11.633 2.769 -23.708 1.00 98.38 183 LEU A O 1
ATOM 1447 N N . LEU A 1 184 ? 11.810 0.967 -25.051 1.00 98.38 184 LEU A N 1
ATOM 1448 C CA . LEU A 1 184 ? 10.450 0.479 -24.813 1.00 98.38 184 LEU A CA 1
ATOM 1449 C C . LEU A 1 184 ? 10.230 0.154 -23.328 1.00 98.38 184 LEU A C 1
ATOM 1451 O O . LEU A 1 184 ? 9.254 0.611 -22.733 1.00 98.38 184 LEU A O 1
ATOM 1455 N N . PHE A 1 185 ? 11.138 -0.612 -22.724 1.00 98.62 185 PHE A N 1
ATOM 1456 C CA . PHE A 1 185 ? 11.024 -1.035 -21.329 1.00 98.62 185 PHE A CA 1
ATOM 1457 C C . PHE A 1 185 ? 11.152 0.153 -20.378 1.00 98.62 185 PHE A C 1
ATOM 1459 O O . PHE A 1 185 ? 10.383 0.233 -19.425 1.00 98.62 185 PHE A O 1
ATOM 1466 N N . SER A 1 186 ? 12.028 1.122 -20.670 1.00 98.56 186 SER A N 1
ATOM 1467 C CA . SER A 1 186 ? 12.098 2.383 -19.916 1.00 98.56 186 SER A CA 1
ATOM 1468 C C . SER A 1 186 ? 10.760 3.115 -19.921 1.00 98.56 186 SER A C 1
ATOM 1470 O O . SER A 1 186 ? 10.267 3.496 -18.861 1.00 98.56 186 SER A O 1
ATOM 1472 N N . GLY A 1 187 ? 10.152 3.275 -21.102 1.00 97.94 187 GLY A N 1
ATOM 1473 C CA . GLY A 1 187 ? 8.847 3.919 -21.236 1.00 97.94 187 GLY A CA 1
ATOM 1474 C C . GLY A 1 187 ? 7.782 3.206 -20.408 1.00 97.94 187 GLY A C 1
ATOM 1475 O O . GLY A 1 187 ? 7.085 3.843 -19.630 1.00 97.94 187 GLY A O 1
ATOM 1476 N N . VAL A 1 188 ? 7.711 1.878 -20.502 1.00 98.06 188 VAL A N 1
ATOM 1477 C CA . VAL A 1 188 ? 6.747 1.067 -19.744 1.00 98.06 188 VAL A CA 1
ATOM 1478 C C . VAL A 1 188 ? 6.970 1.140 -18.236 1.00 98.06 188 VAL A C 1
ATOM 1480 O O . VAL A 1 188 ? 6.007 1.265 -17.487 1.00 98.06 188 VAL A O 1
ATOM 1483 N N . ILE A 1 189 ? 8.213 1.067 -17.765 1.00 98.50 189 ILE A N 1
ATOM 1484 C CA . ILE A 1 189 ? 8.500 1.072 -16.326 1.00 98.50 189 ILE A CA 1
ATOM 1485 C C . ILE A 1 189 ? 8.125 2.419 -15.700 1.00 98.50 189 ILE A C 1
ATOM 1487 O O . ILE A 1 189 ? 7.626 2.455 -14.576 1.00 98.50 189 ILE A O 1
ATOM 1491 N N . LEU A 1 190 ? 8.330 3.513 -16.438 1.00 97.62 190 LEU A N 1
ATOM 1492 C CA . LEU A 1 190 ? 8.152 4.870 -15.929 1.00 97.62 190 LEU A CA 1
ATOM 1493 C C . LEU A 1 190 ? 6.787 5.498 -16.248 1.00 97.62 190 LEU A C 1
ATOM 1495 O O . LEU A 1 190 ? 6.489 6.535 -15.672 1.00 97.62 190 LEU A O 1
ATOM 1499 N N . HIS A 1 191 ? 5.960 4.907 -17.122 1.00 96.00 191 HIS A N 1
ATOM 1500 C CA . HIS A 1 191 ? 4.774 5.584 -17.685 1.00 96.00 191 HIS A CA 1
ATOM 1501 C C . HIS A 1 191 ? 3.716 6.062 -16.679 1.00 96.00 191 HIS A C 1
ATOM 1503 O O . HIS A 1 191 ? 2.908 6.910 -17.037 1.00 96.00 191 HIS A O 1
ATOM 1509 N N . ASP A 1 192 ? 3.679 5.457 -15.493 1.00 94.88 192 ASP A N 1
ATOM 1510 C CA . ASP A 1 192 ? 2.648 5.665 -14.472 1.00 94.88 192 ASP A CA 1
ATOM 1511 C C . ASP A 1 192 ? 3.270 6.031 -13.109 1.00 94.88 192 ASP A C 1
ATOM 1513 O O . ASP A 1 192 ? 2.613 5.936 -12.066 1.00 94.88 192 ASP A O 1
ATOM 1517 N N . ILE A 1 193 ? 4.556 6.404 -13.073 1.00 95.81 193 ILE A N 1
ATOM 1518 C CA . ILE A 1 193 ? 5.277 6.597 -11.809 1.00 95.81 193 ILE A CA 1
ATOM 1519 C C . ILE A 1 193 ? 4.708 7.771 -10.999 1.00 95.81 193 ILE A C 1
ATOM 1521 O O . ILE A 1 193 ? 4.609 7.657 -9.775 1.00 95.81 193 ILE A O 1
ATOM 1525 N N . ALA A 1 194 ? 4.223 8.844 -11.640 1.00 94.44 194 ALA A N 1
ATOM 1526 C CA . ALA A 1 194 ? 3.597 9.976 -10.944 1.00 94.44 194 ALA A CA 1
ATOM 1527 C C . ALA A 1 194 ? 2.236 9.662 -10.317 1.00 94.44 194 ALA A C 1
ATOM 1529 O O . ALA A 1 194 ? 1.677 10.519 -9.622 1.00 94.44 194 ALA A O 1
ATOM 1530 N N . LYS A 1 195 ? 1.703 8.441 -10.470 1.00 94.06 195 LYS A N 1
ATOM 1531 C CA . LYS A 1 195 ? 0.605 7.987 -9.602 1.00 94.06 195 LYS A CA 1
ATOM 1532 C C . LYS A 1 195 ? 1.012 8.030 -8.131 1.00 94.06 195 LYS A C 1
ATOM 1534 O O . LYS A 1 195 ? 0.162 8.234 -7.259 1.00 94.06 195 LYS A O 1
ATOM 1539 N N . ILE A 1 196 ? 2.313 7.919 -7.854 1.00 92.88 196 ILE A N 1
ATOM 1540 C CA . ILE A 1 196 ? 2.913 8.251 -6.563 1.00 92.88 196 ILE A CA 1
ATOM 1541 C C . ILE A 1 196 ? 2.784 9.764 -6.358 1.00 92.88 196 ILE A C 1
ATOM 1543 O O . ILE A 1 196 ? 3.508 10.568 -6.937 1.00 92.88 196 ILE A O 1
ATOM 1547 N N . GLY A 1 197 ? 1.802 10.145 -5.545 1.00 91.31 197 GLY A N 1
ATOM 1548 C CA . GLY A 1 197 ? 1.423 11.538 -5.293 1.00 91.31 197 GLY A CA 1
ATOM 1549 C C . GLY A 1 197 ? 0.085 11.958 -5.908 1.00 91.31 197 GLY A C 1
ATOM 1550 O O . GLY A 1 197 ? -0.442 13.006 -5.540 1.00 91.31 197 GLY A O 1
ATOM 1551 N N . GLU A 1 198 ? -0.521 11.143 -6.775 1.00 93.25 198 GLU A N 1
ATOM 1552 C CA . GLU A 1 198 ? -1.867 11.411 -7.303 1.00 93.25 198 GLU A CA 1
ATOM 1553 C C . GLU A 1 198 ? -2.963 11.128 -6.263 1.00 93.25 198 GLU A C 1
ATOM 1555 O O . GLU A 1 198 ? -3.980 11.823 -6.211 1.00 93.25 198 GLU A O 1
ATOM 1560 N N . PHE A 1 199 ? -2.736 10.137 -5.399 1.00 93.38 199 PHE A N 1
ATOM 1561 C CA . PHE A 1 199 ? -3.693 9.686 -4.392 1.00 93.38 199 PHE A CA 1
ATOM 1562 C C . PHE A 1 199 ? -3.231 10.000 -2.969 1.00 93.38 199 PHE A C 1
ATOM 1564 O O . PHE A 1 199 ? -2.041 9.958 -2.653 1.00 93.38 199 PHE A O 1
ATOM 1571 N N . GLU A 1 200 ? -4.192 10.246 -2.084 1.00 92.81 200 GLU A N 1
ATOM 1572 C CA . GLU A 1 200 ? -3.972 10.150 -0.645 1.00 92.81 200 GLU A CA 1
ATOM 1573 C C . GLU A 1 200 ? -3.977 8.670 -0.262 1.00 92.81 200 GLU A C 1
ATOM 1575 O O . GLU A 1 200 ? -5.020 8.017 -0.327 1.00 92.81 200 GLU A O 1
ATOM 1580 N N . VAL A 1 201 ? -2.816 8.124 0.100 1.00 92.94 201 VAL A N 1
ATOM 1581 C CA . VAL A 1 201 ? -2.642 6.692 0.379 1.00 92.94 201 VAL A CA 1
ATOM 1582 C C . VAL A 1 201 ? -2.162 6.498 1.808 1.00 92.94 201 VAL A C 1
ATOM 1584 O O . VAL A 1 201 ? -1.221 7.143 2.266 1.00 92.94 201 VAL A O 1
ATOM 1587 N N . SER A 1 202 ? -2.840 5.606 2.523 1.00 90.00 202 SER A N 1
ATOM 1588 C CA . SER A 1 202 ? -2.430 5.172 3.861 1.00 90.00 202 SER A CA 1
ATOM 1589 C C . SER A 1 202 ? -1.303 4.135 3.789 1.00 90.00 202 SER A C 1
ATOM 1591 O O . SER A 1 202 ? -1.091 3.511 2.754 1.00 90.00 202 SER A O 1
ATOM 1593 N N . GLU A 1 203 ? -0.614 3.871 4.901 1.00 87.00 203 GLU A N 1
ATOM 1594 C CA . GLU A 1 203 ? 0.463 2.860 4.964 1.00 87.00 203 GLU A CA 1
ATOM 1595 C C . GLU A 1 203 ? -0.005 1.442 4.587 1.00 87.00 203 GLU A C 1
ATOM 1597 O O . GLU A 1 203 ? 0.790 0.587 4.186 1.00 87.00 203 GLU A O 1
ATOM 1602 N N . THR A 1 204 ? -1.315 1.187 4.656 1.00 91.06 204 THR A N 1
ATOM 1603 C CA . THR A 1 204 ? -1.900 -0.080 4.215 1.00 91.06 204 THR A CA 1
ATOM 1604 C C . THR A 1 204 ? -1.993 -0.201 2.693 1.00 91.06 204 THR A C 1
ATOM 1606 O O . THR A 1 204 ? -2.168 -1.305 2.186 1.00 91.06 204 THR A O 1
ATOM 1609 N N . GLY A 1 205 ? -1.768 0.881 1.944 1.00 92.44 205 GLY A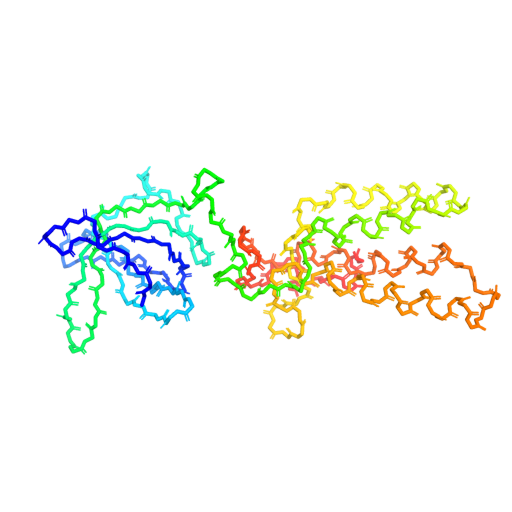 N 1
ATOM 1610 C CA . GLY A 1 205 ? -1.844 0.922 0.480 1.00 92.44 205 GLY A CA 1
ATOM 1611 C C . GLY 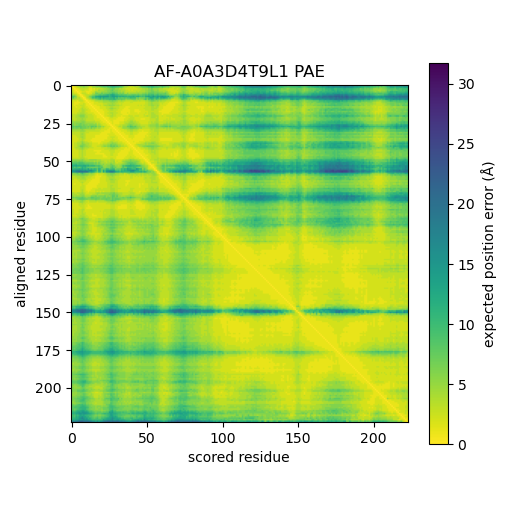A 1 205 ? -3.244 1.181 -0.062 1.00 92.44 205 GLY A C 1
ATOM 1612 O O . GLY A 1 205 ? -3.446 1.168 -1.273 1.00 92.44 205 GLY A O 1
ATOM 1613 N N . ILE A 1 206 ? -4.209 1.460 0.818 1.00 91.44 206 ILE A N 1
ATOM 1614 C CA . ILE A 1 206 ? -5.554 1.871 0.418 1.00 91.44 206 ILE A CA 1
ATOM 1615 C C . ILE A 1 206 ? -5.599 3.387 0.251 1.00 91.44 206 ILE A C 1
ATOM 1617 O O . ILE A 1 206 ? -5.235 4.139 1.166 1.00 91.44 206 ILE A O 1
ATOM 1621 N N . ALA A 1 207 ? -6.073 3.811 -0.920 1.00 92.38 207 ALA A N 1
ATOM 1622 C CA . ALA A 1 207 ? -6.311 5.207 -1.244 1.00 92.38 207 ALA A CA 1
ATOM 1623 C C . ALA A 1 207 ? -7.628 5.707 -0.622 1.00 92.38 207 ALA A C 1
ATOM 1625 O O . ALA A 1 207 ? -8.666 5.053 -0.738 1.00 92.38 207 ALA A O 1
ATOM 1626 N N . SER A 1 208 ? -7.599 6.879 0.014 1.00 90.12 208 SER A N 1
ATOM 1627 C CA . SER A 1 208 ? -8.780 7.561 0.574 1.00 90.12 208 SER A CA 1
ATOM 1628 C C . SER A 1 208 ? -9.356 8.631 -0.354 1.00 90.12 208 SER A C 1
ATOM 1630 O O . SER A 1 208 ? -10.515 9.016 -0.203 1.00 90.12 208 SER A O 1
ATOM 1632 N N . GLY A 1 209 ? -8.583 9.084 -1.340 1.00 91.56 209 GLY A N 1
ATOM 1633 C CA . GLY A 1 209 ? -9.000 10.110 -2.287 1.00 91.56 209 GLY A CA 1
ATOM 1634 C C . GLY A 1 209 ? -7.872 10.533 -3.219 1.00 91.56 209 GLY A C 1
ATOM 1635 O O . GLY A 1 209 ? -6.800 9.928 -3.233 1.00 91.56 209 GLY A O 1
ATOM 1636 N N . TYR A 1 210 ? -8.126 11.584 -3.993 1.00 92.56 210 TYR A N 1
ATOM 1637 C CA . TYR A 1 210 ? -7.112 12.260 -4.799 1.00 92.56 210 TYR A CA 1
ATOM 1638 C C . TYR A 1 210 ? -6.452 13.369 -3.990 1.00 92.56 210 TYR A C 1
ATOM 1640 O O . TYR A 1 210 ? -7.119 14.051 -3.212 1.00 92.56 210 TYR A O 1
ATOM 1648 N N . THR A 1 211 ? -5.166 13.602 -4.234 1.00 94.62 211 THR A N 1
ATOM 1649 C CA . THR A 1 211 ? -4.519 14.828 -3.765 1.00 94.62 211 THR A CA 1
ATOM 1650 C C . THR A 1 211 ? -5.007 16.026 -4.588 1.00 94.62 211 THR A C 1
ATOM 1652 O O . THR A 1 211 ? -5.596 15.881 -5.667 1.00 94.62 211 THR A O 1
ATOM 1655 N N . VAL A 1 212 ? -4.741 17.242 -4.102 1.00 93.81 212 VAL A N 1
ATOM 1656 C CA . VAL A 1 212 ? -5.002 18.470 -4.876 1.00 93.81 212 VAL A CA 1
ATOM 1657 C C . VAL A 1 212 ? -4.263 18.423 -6.214 1.00 93.81 212 VAL A C 1
ATOM 1659 O O . VAL A 1 212 ? -4.841 18.718 -7.255 1.00 93.81 212 VAL A O 1
ATOM 1662 N N . GLU A 1 213 ? -3.002 17.997 -6.197 1.00 91.94 213 GLU A N 1
ATOM 1663 C CA . GLU A 1 213 ? -2.194 17.872 -7.406 1.00 91.94 213 GLU A CA 1
ATOM 1664 C C . GLU A 1 213 ? -2.737 16.793 -8.352 1.00 91.94 213 GLU A C 1
ATOM 1666 O O . GLU A 1 213 ? -2.859 17.033 -9.553 1.00 91.94 213 GLU A O 1
ATOM 1671 N N . GLY A 1 214 ? -3.136 15.637 -7.818 1.00 92.06 214 GLY A N 1
ATOM 1672 C CA . GLY A 1 214 ? -3.756 14.569 -8.598 1.00 92.06 214 GLY A CA 1
ATOM 1673 C C . GLY A 1 214 ? -5.074 14.989 -9.247 1.00 92.06 214 GLY A C 1
ATOM 1674 O O . GLY A 1 214 ? -5.362 14.599 -10.371 1.00 92.06 214 GLY A O 1
ATOM 1675 N N . THR A 1 215 ? -5.849 15.842 -8.573 1.00 91.75 215 THR A N 1
ATOM 1676 C CA . THR A 1 215 ? -7.115 16.372 -9.102 1.00 91.75 215 THR A CA 1
ATOM 1677 C C . THR A 1 215 ? -6.899 17.410 -10.206 1.00 91.75 215 THR A C 1
ATOM 1679 O O . THR A 1 215 ? -7.678 17.469 -11.154 1.00 91.75 215 THR A O 1
ATOM 1682 N N . LEU A 1 216 ? -5.879 18.264 -10.071 1.00 92.31 216 LEU A N 1
ATOM 1683 C CA . LEU A 1 216 ? -5.670 19.408 -10.966 1.00 92.31 216 LEU A CA 1
ATOM 1684 C C . LEU A 1 216 ? -4.745 19.109 -12.152 1.00 92.31 216 LEU A C 1
ATOM 1686 O O . LEU A 1 216 ? -4.907 19.726 -13.203 1.00 92.31 216 LEU A O 1
ATOM 1690 N N . ILE A 1 217 ? -3.771 18.211 -11.980 1.00 90.81 217 ILE A N 1
ATOM 1691 C CA . ILE A 1 217 ? -2.738 17.897 -12.981 1.00 90.81 217 ILE A CA 1
ATOM 1692 C C . ILE A 1 217 ? -2.824 16.425 -13.396 1.00 90.81 217 ILE A C 1
ATOM 1694 O O . ILE A 1 217 ? -2.952 16.128 -14.584 1.00 90.81 217 ILE A O 1
ATOM 1698 N N . GLY A 1 218 ? -2.784 15.517 -12.415 1.00 88.75 218 GLY A N 1
ATOM 1699 C CA . GLY A 1 218 ? -2.798 14.068 -12.634 1.00 88.75 218 GLY A CA 1
ATOM 1700 C C . GLY A 1 218 ? -1.489 13.497 -13.197 1.00 88.75 218 GLY A C 1
ATOM 1701 O O . GLY A 1 218 ? -0.595 14.224 -13.642 1.00 88.75 218 GLY A O 1
ATOM 1702 N N . HIS A 1 219 ? -1.366 12.169 -13.176 1.00 91.00 219 HIS A N 1
ATOM 1703 C CA . HIS A 1 219 ? -0.145 11.476 -13.616 1.00 91.00 219 HIS A CA 1
ATOM 1704 C C . HIS A 1 219 ? 0.111 11.601 -15.126 1.00 91.00 219 HIS A C 1
ATOM 1706 O O . HIS A 1 219 ? 1.254 11.764 -15.522 1.00 91.00 219 HIS A O 1
ATOM 1712 N N . LEU A 1 220 ? -0.925 11.646 -15.976 1.00 87.06 220 LEU A N 1
ATOM 1713 C CA . LEU A 1 220 ? -0.762 11.703 -17.443 1.00 87.06 220 LEU A CA 1
ATOM 1714 C C . LEU A 1 220 ? 0.070 12.897 -17.943 1.00 87.06 220 LEU A C 1
ATOM 1716 O O . LEU A 1 220 ? 0.672 12.828 -19.011 1.00 87.06 220 LEU A O 1
ATOM 1720 N N . VAL A 1 221 ? 0.079 14.001 -17.192 1.00 86.69 221 VAL A N 1
ATOM 1721 C CA . VAL A 1 221 ? 0.893 15.187 -17.499 1.00 86.69 221 VAL A CA 1
ATOM 1722 C C . VAL A 1 221 ? 2.258 15.125 -16.808 1.00 86.69 221 VAL A C 1
ATOM 1724 O O . VAL A 1 221 ? 3.232 15.660 -17.333 1.00 86.69 221 VAL A O 1
ATOM 1727 N N . LYS A 1 222 ? 2.339 14.493 -15.633 1.00 85.38 222 LYS A N 1
ATOM 1728 C CA . LYS A 1 222 ? 3.556 14.427 -14.812 1.00 85.38 222 LYS A CA 1
ATOM 1729 C C . LYS A 1 222 ? 4.504 13.281 -15.197 1.00 85.38 222 LYS A C 1
ATOM 1731 O O . LYS A 1 222 ? 5.698 13.421 -14.938 1.00 85.38 222 LYS A O 1
ATOM 1736 N N . GLY A 1 223 ? 3.979 12.228 -15.829 1.00 73.00 223 GLY A N 1
ATOM 1737 C CA . GLY A 1 223 ? 4.652 10.947 -16.068 1.00 73.00 223 GLY A CA 1
ATOM 1738 C C . GLY A 1 223 ? 4.568 10.042 -14.853 1.00 73.00 223 GLY A C 1
ATOM 1739 O O . GLY A 1 223 ? 5.300 10.318 -13.887 1.00 73.00 223 GLY A O 1
#